Protein AF-A0A955GKI0-F1 (afdb_monomer_lite)

Sequence (221 aa):
MRQDKGFTIVELMISTVVFSMVLLLCSYAIIHVGKMYYKGVLTAKTQDAARRVVDSVANSFIMNSGATVWTDTKAKKRNGGGREYEERTLCVGNDRFNYAMNIRLGTDSENEALFVFGKTGVSSRLYNECVIYVSDGGGFPYGIADYALGGSEMLSVGMRLVDLTFDSTADGLRTVKATVAYGEDSDFVDNDPNKGCKALLIGGQFCAVSSYSTVVDARLR

Secondary structure (DSSP, 8-state):
-----PPPHHHHHHHHHHHHHHHHHHHHHHHHHHHHHHHHHHHHHHHHHHHHHHHHHHHHHHHTTT---EEEEEEEEE-TTS-EEEEEEEEETTEEEEEEBTPBP-SSTT--SEEEE-------TTTSSS-----TT----TTSTTGGGT-EE-SPTTEEEEEEEEEE-TTSEEEEEEEEEES-GGGBGGG-GGG-BPPGGGTTTS-EEEEEEEEEE----

Radius of gyration: 26.22 Å; chains: 1; bounding box: 85×39×84 Å

pLDDT: mean 77.87, std 17.79, range [39.78, 98.19]

Foldseek 3Di:
DDDPDPDDVVNVVVVVVVVVVVVVVVVVVVVVVVLVVLLVVQQVQQQVLQVQVQVVVLVLLQVQLPDDWDDQDWDWAAFPVRDTWTWGWTDRQQKIKIATAPFAAAPDQRDQHIKIQDPDPDPPPVRRDPDDPPPPPDHDDGGDPVVVSVIDRSHDGQKHWHDWDWDQDPVQKIKTKTKMKGDALLQADVSRCVRPGDDSVRNSSRMYMDMDMDIHHNDDD

Structure (mmCIF, N/CA/C/O backbone):
data_AF-A0A955GKI0-F1
#
_entry.id   AF-A0A955GKI0-F1
#
loop_
_atom_site.group_PDB
_atom_site.id
_atom_site.type_symbol
_atom_site.label_atom_id
_atom_site.label_alt_id
_atom_site.label_comp_id
_atom_site.label_asym_id
_atom_site.label_entity_id
_atom_site.label_seq_id
_atom_site.pdbx_PDB_ins_code
_atom_site.Cartn_x
_atom_site.Cartn_y
_atom_site.Cartn_z
_atom_site.occupancy
_atom_site.B_iso_or_equiv
_atom_site.auth_seq_id
_atom_site.auth_comp_id
_atom_site.auth_asym_id
_atom_site.auth_atom_id
_atom_site.pdbx_PDB_model_num
ATOM 1 N N . MET A 1 1 ? 58.067 -1.723 -51.474 1.00 48.31 1 MET A N 1
ATOM 2 C CA . MET A 1 1 ? 56.936 -0.775 -51.390 1.00 48.31 1 MET A CA 1
ATOM 3 C C . MET A 1 1 ? 55.772 -1.506 -50.753 1.00 48.31 1 MET A C 1
ATOM 5 O O . MET A 1 1 ? 55.330 -2.510 -51.294 1.00 48.31 1 MET A O 1
ATOM 9 N N . ARG A 1 2 ? 55.384 -1.092 -49.548 1.00 55.81 2 ARG A N 1
ATOM 10 C CA . ARG A 1 2 ? 54.306 -1.703 -48.765 1.00 55.81 2 ARG A CA 1
ATOM 11 C C . ARG A 1 2 ? 53.005 -1.052 -49.247 1.00 55.81 2 ARG A C 1
ATOM 13 O O . ARG A 1 2 ? 52.925 0.168 -49.260 1.00 55.81 2 ARG A O 1
ATOM 20 N N . GLN A 1 3 ? 52.063 -1.838 -49.762 1.00 55.22 3 GLN A N 1
ATOM 21 C CA . GLN A 1 3 ? 50.753 -1.323 -50.159 1.00 55.22 3 GLN A CA 1
ATOM 22 C C . GLN A 1 3 ? 49.927 -1.084 -48.897 1.00 55.22 3 GLN A C 1
ATOM 24 O O . GLN A 1 3 ? 49.434 -2.038 -48.294 1.00 55.22 3 GLN A O 1
ATOM 29 N N . ASP A 1 4 ? 49.779 0.178 -48.510 1.00 64.25 4 ASP A N 1
ATOM 30 C CA . ASP A 1 4 ? 48.815 0.583 -47.495 1.00 64.25 4 ASP A CA 1
ATOM 31 C C . ASP A 1 4 ? 47.421 0.495 -48.124 1.00 64.25 4 ASP A C 1
ATOM 33 O O . ASP A 1 4 ? 47.024 1.317 -48.953 1.00 64.25 4 ASP A O 1
ATOM 37 N N . LYS A 1 5 ? 46.695 -0.580 -47.805 1.00 68.38 5 LYS A N 1
ATOM 38 C CA . LYS A 1 5 ? 45.305 -0.749 -48.229 1.00 68.38 5 LYS A CA 1
ATOM 39 C C . LYS A 1 5 ? 44.472 0.331 -47.539 1.00 68.38 5 LYS A C 1
ATOM 41 O O . LYS A 1 5 ? 44.307 0.296 -46.324 1.00 68.38 5 LYS A O 1
ATOM 46 N N . GLY A 1 6 ? 43.984 1.296 -48.317 1.00 64.88 6 GLY A N 1
ATOM 47 C CA . GLY A 1 6 ? 43.079 2.334 -47.835 1.00 64.88 6 GLY A CA 1
ATOM 48 C C . GLY A 1 6 ? 41.826 1.711 -47.224 1.00 64.88 6 GLY A C 1
ATOM 49 O O . GLY A 1 6 ? 41.192 0.854 -47.842 1.00 64.88 6 GLY A O 1
ATOM 50 N N . PHE A 1 7 ? 41.499 2.136 -46.004 1.00 70.00 7 PHE A N 1
ATOM 51 C CA . PHE A 1 7 ? 40.270 1.769 -45.307 1.00 70.00 7 PHE A CA 1
ATOM 52 C C . PHE A 1 7 ? 39.072 2.079 -46.211 1.00 70.00 7 PHE A C 1
ATOM 54 O O . PHE A 1 7 ? 38.889 3.213 -46.658 1.00 70.00 7 PHE A O 1
ATOM 61 N N . THR A 1 8 ? 38.281 1.061 -46.534 1.00 82.62 8 THR A N 1
ATOM 62 C CA . THR A 1 8 ? 37.146 1.228 -47.446 1.00 82.62 8 THR A CA 1
ATOM 63 C C . THR A 1 8 ? 35.989 1.915 -46.717 1.00 82.62 8 THR A C 1
ATOM 65 O O . THR A 1 8 ? 35.712 1.611 -45.560 1.00 82.62 8 THR A O 1
ATOM 68 N N . ILE A 1 9 ? 35.280 2.829 -47.392 1.00 87.12 9 ILE A N 1
ATOM 69 C CA . ILE A 1 9 ? 34.089 3.534 -46.861 1.00 87.12 9 ILE A CA 1
ATOM 70 C C . ILE A 1 9 ? 33.068 2.547 -46.263 1.00 87.12 9 ILE A C 1
ATOM 72 O O . ILE A 1 9 ? 32.415 2.848 -45.269 1.00 87.12 9 ILE A O 1
ATOM 76 N N . VAL A 1 10 ? 32.983 1.340 -46.826 1.00 88.75 10 VAL A N 1
ATOM 77 C CA . VAL A 1 10 ? 32.116 0.254 -46.352 1.00 88.75 10 VAL A CA 1
ATOM 78 C C . VAL A 1 10 ? 32.471 -0.196 -44.929 1.00 88.75 10 VAL A C 1
ATOM 80 O O . VAL A 1 10 ? 31.573 -0.412 -44.122 1.00 88.75 10 VAL A O 1
ATOM 83 N N . GLU A 1 11 ? 33.755 -0.285 -44.581 1.00 86.19 11 GLU A N 1
ATOM 84 C CA . GLU A 1 11 ? 34.209 -0.675 -43.239 1.00 86.19 11 GLU A CA 1
ATOM 85 C C . GLU A 1 11 ? 33.841 0.385 -42.190 1.00 86.19 11 GLU A C 1
ATOM 87 O O . GLU A 1 11 ? 33.394 0.054 -41.090 1.00 86.19 11 GLU A O 1
ATOM 92 N N . LEU A 1 12 ? 33.916 1.668 -42.569 1.00 87.56 12 LEU A N 1
ATOM 93 C CA . LEU A 1 12 ? 33.443 2.776 -41.738 1.00 87.56 12 LEU A CA 1
ATOM 94 C C . LEU A 1 12 ? 31.920 2.708 -41.528 1.00 87.56 12 LEU A C 1
ATOM 96 O O . LEU A 1 12 ? 31.452 2.905 -40.410 1.00 87.56 12 LEU A O 1
ATOM 100 N N . MET A 1 13 ? 31.145 2.387 -42.569 1.00 93.00 13 MET A N 1
ATOM 101 C CA . MET A 1 13 ? 29.684 2.269 -42.466 1.00 93.00 13 MET A CA 1
ATOM 102 C C . MET A 1 13 ? 29.242 1.056 -41.637 1.00 93.00 13 MET A C 1
ATOM 104 O O . MET A 1 13 ? 28.275 1.145 -40.887 1.00 93.00 13 MET A O 1
ATOM 108 N N . ILE A 1 14 ? 29.949 -0.073 -41.720 1.00 94.00 14 ILE A N 1
ATOM 109 C CA . ILE A 1 14 ? 29.659 -1.238 -40.870 1.00 94.00 14 ILE A CA 1
ATOM 110 C C . ILE A 1 14 ? 30.006 -0.921 -39.411 1.00 94.00 14 ILE A C 1
ATOM 112 O O . ILE A 1 14 ? 29.229 -1.239 -38.510 1.00 94.00 14 ILE A O 1
ATOM 116 N N . SER A 1 15 ? 31.134 -0.246 -39.175 1.00 94.06 15 SER A N 1
ATOM 117 C CA . SER A 1 15 ? 31.550 0.169 -37.834 1.00 94.06 15 SER A CA 1
ATOM 118 C C . SER A 1 15 ? 30.518 1.086 -37.171 1.00 94.06 15 SER A C 1
ATOM 120 O O . SER A 1 15 ? 30.147 0.857 -36.018 1.00 94.06 15 SER A O 1
ATOM 122 N N . THR A 1 16 ? 29.966 2.064 -37.901 1.00 95.19 16 THR A N 1
ATOM 123 C CA . THR A 1 16 ? 28.914 2.934 -37.353 1.00 95.19 16 THR A CA 1
ATOM 124 C C . THR A 1 16 ? 27.620 2.175 -37.067 1.00 95.19 16 THR A C 1
ATOM 126 O O . THR A 1 16 ? 27.012 2.426 -36.031 1.00 95.19 16 THR A O 1
ATOM 129 N N . VAL A 1 17 ? 27.226 1.200 -37.896 1.00 96.94 17 VAL A N 1
ATOM 130 C CA . VAL A 1 17 ? 26.041 0.356 -37.637 1.00 96.94 17 VAL A CA 1
ATOM 131 C C . VAL A 1 17 ? 26.210 -0.478 -36.368 1.00 96.94 17 VAL A C 1
ATOM 133 O O . VAL A 1 17 ? 25.318 -0.491 -35.519 1.00 96.94 17 VAL A O 1
ATOM 136 N N . VAL A 1 18 ? 27.355 -1.148 -36.207 1.00 96.88 18 VAL A N 1
ATOM 137 C CA . VAL A 1 18 ? 27.640 -1.949 -35.006 1.00 96.88 18 VAL A CA 1
ATOM 138 C C . VAL A 1 18 ? 27.677 -1.053 -33.771 1.00 96.88 18 VAL A C 1
ATOM 140 O O . VAL A 1 18 ? 27.067 -1.377 -32.753 1.00 96.88 18 VAL A O 1
ATOM 143 N N . PHE A 1 19 ? 28.323 0.108 -33.869 1.00 96.50 19 PHE A N 1
ATOM 144 C CA . PHE A 1 19 ? 28.372 1.072 -32.778 1.00 96.50 19 PHE A CA 1
ATOM 145 C C . PHE A 1 19 ? 26.973 1.578 -32.389 1.00 96.50 19 PHE A C 1
ATOM 147 O O . PHE A 1 19 ? 26.623 1.573 -31.208 1.00 96.50 19 PHE A O 1
ATOM 154 N N . SER A 1 20 ? 26.131 1.934 -33.362 1.00 97.88 20 SER A N 1
ATOM 155 C CA . SER A 1 20 ? 24.743 2.339 -33.114 1.00 97.88 20 SER A CA 1
ATOM 156 C C . SER A 1 20 ? 23.908 1.222 -32.484 1.00 97.88 20 SER A C 1
ATOM 158 O O . SER A 1 20 ? 23.118 1.493 -31.579 1.00 97.88 20 SER A O 1
ATOM 160 N N . MET A 1 21 ? 24.099 -0.034 -32.901 1.00 97.56 21 MET A N 1
ATOM 161 C CA . MET A 1 21 ? 23.427 -1.186 -32.292 1.00 97.56 21 MET A CA 1
ATOM 162 C C . MET A 1 21 ? 23.826 -1.357 -30.821 1.00 97.56 21 MET A C 1
ATOM 164 O O . MET A 1 21 ? 22.960 -1.563 -29.970 1.00 97.56 21 MET A O 1
ATOM 168 N N . VAL A 1 22 ? 25.118 -1.224 -30.504 1.00 98.19 22 VAL A N 1
ATOM 169 C CA . VAL A 1 22 ? 25.615 -1.299 -29.122 1.00 98.19 22 VAL A CA 1
ATOM 170 C C . VAL A 1 22 ? 25.024 -0.178 -28.267 1.00 98.19 22 VAL A C 1
ATOM 172 O O . VAL A 1 22 ? 24.543 -0.446 -27.167 1.00 98.19 22 VAL A O 1
ATOM 175 N N . LEU A 1 23 ? 24.984 1.060 -28.773 1.00 97.25 23 LEU A N 1
ATOM 176 C CA . LEU A 1 23 ? 24.372 2.178 -28.048 1.00 97.25 23 LEU A CA 1
ATOM 177 C C . LEU A 1 23 ? 22.889 1.931 -27.748 1.00 97.25 23 LEU A C 1
ATOM 179 O O . LEU A 1 23 ? 22.451 2.174 -26.624 1.00 97.25 23 LEU A O 1
ATOM 183 N N . LEU A 1 24 ? 22.131 1.392 -28.709 1.00 97.81 24 LEU A N 1
ATOM 184 C CA . LEU A 1 24 ? 20.716 1.069 -28.514 1.00 97.81 24 LEU A CA 1
ATOM 185 C C . LEU A 1 24 ? 20.524 0.007 -27.423 1.00 97.81 24 LEU A C 1
ATOM 187 O O . LEU A 1 24 ? 19.672 0.175 -26.548 1.00 97.81 24 LEU A O 1
ATOM 191 N N . LEU A 1 25 ? 21.337 -1.055 -27.430 1.00 98.06 25 LEU A N 1
ATOM 192 C CA . LEU A 1 25 ? 21.297 -2.096 -26.398 1.00 98.06 25 LEU A CA 1
ATOM 193 C C . LEU A 1 25 ? 21.619 -1.533 -25.008 1.00 98.06 25 LEU A C 1
ATOM 195 O O . LEU A 1 25 ? 20.922 -1.846 -24.041 1.00 98.06 25 LEU A O 1
ATOM 199 N N . CYS A 1 26 ? 22.620 -0.657 -24.911 1.00 98.00 26 CYS A N 1
ATOM 200 C CA . CYS A 1 26 ? 22.959 0.025 -23.664 1.00 98.00 26 CYS A CA 1
ATOM 201 C C . CYS A 1 26 ? 21.803 0.902 -23.160 1.00 98.00 26 CYS A C 1
ATOM 203 O O . CYS A 1 26 ? 21.438 0.823 -21.987 1.00 98.00 26 CYS A O 1
ATOM 205 N N . SER A 1 27 ? 21.178 1.700 -24.031 1.00 97.25 27 SER A N 1
ATOM 206 C CA . SER A 1 27 ? 20.018 2.521 -23.658 1.00 97.25 27 SER A CA 1
ATOM 207 C C . SER A 1 27 ? 18.836 1.670 -23.194 1.00 97.25 27 SER A C 1
ATOM 209 O O . SER A 1 27 ? 18.210 1.991 -22.182 1.00 97.25 27 SER A O 1
ATOM 211 N N . TYR A 1 28 ? 18.553 0.562 -23.884 1.00 95.94 28 TYR A N 1
ATOM 212 C CA . TYR A 1 28 ? 17.500 -0.371 -23.486 1.00 95.94 28 TYR A CA 1
ATOM 213 C C . TYR A 1 28 ? 17.757 -0.953 -22.089 1.00 95.94 28 TYR A C 1
ATOM 215 O O . TYR A 1 28 ? 16.858 -0.949 -21.244 1.00 95.94 28 TYR A O 1
ATOM 223 N N . ALA A 1 29 ? 18.993 -1.385 -21.817 1.00 96.69 29 ALA A N 1
ATOM 224 C CA . ALA A 1 29 ? 19.381 -1.908 -20.511 1.00 96.69 29 ALA A CA 1
ATOM 225 C C . ALA A 1 29 ? 19.184 -0.868 -19.393 1.00 96.69 29 ALA A C 1
ATOM 227 O O . ALA A 1 29 ? 18.592 -1.183 -18.360 1.00 96.69 29 ALA A O 1
ATOM 228 N N . ILE A 1 30 ? 19.602 0.384 -19.614 1.00 97.00 30 ILE A N 1
ATOM 229 C CA . ILE A 1 30 ? 19.460 1.468 -18.628 1.00 97.00 30 ILE A CA 1
ATOM 230 C C . ILE A 1 30 ? 17.985 1.761 -18.330 1.00 97.00 30 ILE A C 1
ATOM 232 O O . ILE A 1 30 ? 17.599 1.850 -17.164 1.00 97.00 30 ILE A O 1
ATOM 236 N N . ILE A 1 31 ? 17.139 1.869 -19.360 1.00 93.56 31 ILE A N 1
ATOM 237 C CA . ILE A 1 31 ? 15.698 2.111 -19.180 1.00 93.56 31 ILE A CA 1
ATOM 238 C C . ILE A 1 31 ? 15.060 0.969 -18.385 1.00 93.56 31 ILE A C 1
ATOM 240 O O . ILE A 1 31 ? 14.247 1.208 -17.490 1.00 93.56 31 ILE A O 1
ATOM 244 N N . HIS A 1 32 ? 15.432 -0.273 -18.691 1.00 91.50 32 HIS A N 1
ATOM 245 C CA . HIS A 1 32 ? 14.904 -1.442 -18.001 1.00 91.50 32 HIS A CA 1
ATOM 246 C C . HIS A 1 32 ? 15.278 -1.447 -16.511 1.00 91.50 32 HIS A C 1
ATOM 248 O O . HIS A 1 32 ? 14.410 -1.645 -15.656 1.00 91.50 32 HIS A O 1
ATOM 254 N N . VAL A 1 33 ? 16.539 -1.143 -16.186 1.00 94.25 33 VAL A N 1
ATOM 255 C CA . VAL A 1 33 ? 16.999 -0.985 -14.796 1.00 94.25 33 VAL A CA 1
ATOM 256 C C . VAL A 1 33 ? 16.258 0.156 -14.099 1.00 94.25 33 VAL A C 1
ATOM 258 O O . VAL A 1 33 ? 15.804 -0.016 -12.970 1.00 94.25 33 VAL A O 1
ATOM 261 N N . GLY A 1 34 ? 16.052 1.288 -14.778 1.00 94.00 34 GLY A N 1
ATOM 262 C CA . GLY A 1 34 ? 15.302 2.423 -14.234 1.00 94.00 34 GLY A CA 1
ATOM 263 C C . GLY A 1 34 ? 13.863 2.060 -13.853 1.00 94.00 34 GLY A C 1
ATOM 264 O O . GLY A 1 34 ? 13.410 2.393 -12.757 1.00 94.00 34 GLY A O 1
ATOM 265 N N . LYS A 1 35 ? 13.158 1.307 -14.709 1.00 91.62 35 LYS A N 1
ATOM 266 C CA . LYS A 1 35 ? 11.798 0.819 -14.414 1.00 91.62 35 LYS A CA 1
ATOM 267 C C . LYS A 1 35 ? 11.766 -0.116 -13.203 1.00 91.62 35 LYS A C 1
ATOM 269 O O . LYS A 1 35 ? 10.868 0.001 -12.371 1.00 91.62 35 LYS A O 1
ATOM 274 N N . MET A 1 36 ? 12.735 -1.027 -13.092 1.00 91.25 36 MET A N 1
ATOM 275 C CA . MET A 1 36 ? 12.843 -1.931 -11.943 1.00 91.25 36 MET A CA 1
ATOM 276 C C . MET A 1 36 ? 13.153 -1.180 -10.648 1.00 91.25 36 MET A C 1
ATOM 278 O O . MET A 1 36 ? 12.520 -1.447 -9.628 1.00 91.25 36 MET A O 1
ATOM 282 N N . TYR A 1 37 ? 14.075 -0.217 -10.697 1.00 95.19 37 TYR A N 1
ATOM 283 C CA . TYR A 1 37 ? 14.415 0.626 -9.553 1.00 95.19 37 TYR A CA 1
ATOM 284 C C . TYR A 1 37 ? 13.192 1.391 -9.044 1.00 95.19 37 TYR A C 1
ATOM 286 O O . TYR A 1 37 ? 12.865 1.322 -7.860 1.00 95.19 37 TYR A O 1
ATOM 294 N N . TYR A 1 38 ? 12.472 2.062 -9.947 1.00 93.06 38 TYR A N 1
ATOM 295 C CA . TYR A 1 38 ? 11.298 2.846 -9.582 1.00 93.06 38 TYR A CA 1
ATOM 296 C C . TYR A 1 38 ? 10.203 1.972 -8.948 1.00 93.06 38 TYR A C 1
ATOM 298 O O . TYR A 1 38 ? 9.705 2.291 -7.867 1.00 93.06 38 TYR A O 1
ATOM 306 N N . LYS A 1 39 ? 9.913 0.806 -9.544 1.00 93.44 39 LYS A N 1
ATOM 307 C CA . LYS A 1 39 ? 8.978 -0.167 -8.962 1.00 93.44 39 LYS A CA 1
ATOM 308 C C . LYS A 1 39 ? 9.430 -0.660 -7.585 1.00 93.44 39 LYS A C 1
ATOM 310 O O . LYS A 1 39 ? 8.601 -0.795 -6.687 1.00 93.44 39 LYS A O 1
ATOM 315 N N . GLY A 1 40 ? 10.725 -0.920 -7.405 1.00 94.81 40 GLY A N 1
ATOM 316 C CA . GLY A 1 40 ? 11.290 -1.348 -6.124 1.00 94.81 40 GLY A CA 1
ATOM 317 C C . GLY A 1 40 ? 11.083 -0.309 -5.023 1.00 94.81 40 GLY A C 1
ATOM 318 O O . GLY A 1 40 ? 10.605 -0.647 -3.941 1.00 94.81 40 GLY A O 1
ATOM 319 N N . VAL A 1 41 ? 11.353 0.965 -5.321 1.00 95.44 41 VAL A N 1
ATOM 320 C CA . VAL A 1 41 ? 11.135 2.076 -4.380 1.00 95.44 41 VAL A CA 1
ATOM 321 C C . VAL A 1 41 ? 9.658 2.217 -4.017 1.00 95.44 41 VAL A C 1
ATOM 323 O O . VAL A 1 41 ? 9.334 2.349 -2.836 1.00 95.44 41 VAL A O 1
ATOM 326 N N . LEU A 1 42 ? 8.755 2.170 -5.002 1.00 95.06 42 LEU A N 1
ATOM 327 C CA . LEU A 1 42 ? 7.317 2.234 -4.735 1.00 95.06 42 LEU A CA 1
ATOM 328 C C . LEU A 1 42 ? 6.845 1.065 -3.874 1.00 95.06 42 LEU A C 1
ATOM 330 O O . LEU A 1 42 ? 6.135 1.282 -2.897 1.00 95.06 42 LEU A O 1
ATOM 334 N N . THR A 1 43 ? 7.295 -0.149 -4.194 1.00 95.62 43 THR A N 1
ATOM 335 C CA . THR A 1 43 ? 6.943 -1.363 -3.448 1.00 95.62 43 THR A CA 1
ATOM 336 C C . THR A 1 43 ? 7.377 -1.253 -1.989 1.00 95.62 43 THR A C 1
ATOM 338 O O . THR A 1 43 ? 6.560 -1.476 -1.096 1.00 95.62 43 THR A O 1
ATOM 341 N N . ALA A 1 44 ? 8.619 -0.826 -1.736 1.00 96.81 44 ALA A N 1
ATOM 342 C CA . ALA A 1 44 ? 9.127 -0.622 -0.381 1.00 96.81 44 ALA A CA 1
ATOM 343 C C . ALA A 1 44 ? 8.287 0.408 0.392 1.00 96.81 44 ALA A C 1
ATOM 345 O O . ALA A 1 44 ? 7.832 0.130 1.498 1.00 96.81 44 ALA A O 1
ATOM 346 N N . LYS A 1 45 ? 7.979 1.558 -0.223 1.00 96.00 45 LYS A N 1
ATOM 347 C CA . LYS A 1 45 ? 7.131 2.585 0.401 1.00 96.00 45 LYS A CA 1
ATOM 348 C C . LYS A 1 45 ? 5.721 2.077 0.708 1.00 96.00 45 LYS A C 1
ATOM 350 O O . LYS A 1 45 ? 5.217 2.330 1.797 1.00 96.00 45 LYS A O 1
ATOM 355 N N . THR A 1 46 ? 5.081 1.366 -0.224 1.00 95.69 46 THR A N 1
ATOM 356 C CA . THR A 1 46 ? 3.744 0.790 0.011 1.00 95.69 46 THR A CA 1
ATOM 357 C C . THR A 1 46 ? 3.756 -0.272 1.100 1.00 95.69 46 THR A C 1
ATOM 359 O O . THR A 1 46 ? 2.808 -0.362 1.877 1.00 95.69 46 THR A O 1
ATOM 362 N N . GLN A 1 47 ? 4.832 -1.054 1.186 1.00 96.62 47 GLN A N 1
ATOM 363 C CA . GLN A 1 47 ? 4.995 -2.068 2.216 1.00 96.62 47 GLN A CA 1
ATOM 364 C C . GLN A 1 47 ? 5.183 -1.441 3.594 1.00 96.62 47 GLN A C 1
ATOM 366 O O . GLN A 1 47 ? 4.551 -1.878 4.554 1.00 96.62 47 GLN A O 1
ATOM 371 N N . ASP A 1 48 ? 6.001 -0.397 3.689 1.00 96.81 48 ASP A N 1
ATOM 372 C CA . ASP A 1 48 ? 6.203 0.333 4.936 1.00 96.81 48 ASP A CA 1
ATOM 373 C C . ASP A 1 48 ? 4.924 1.039 5.392 1.00 96.81 48 ASP A C 1
ATOM 375 O O . ASP A 1 48 ? 4.612 1.013 6.579 1.00 96.81 48 ASP A O 1
ATOM 379 N N . ALA A 1 49 ? 4.143 1.609 4.468 1.00 95.38 49 ALA A N 1
ATOM 380 C CA . ALA A 1 49 ? 2.834 2.174 4.786 1.00 95.38 49 ALA A CA 1
ATOM 381 C C . ALA A 1 49 ? 1.873 1.102 5.327 1.00 95.38 49 ALA A C 1
ATOM 383 O O . ALA A 1 49 ? 1.323 1.272 6.411 1.00 95.38 49 ALA A O 1
ATOM 384 N N . ALA A 1 50 ? 1.730 -0.036 4.636 1.00 95.62 50 ALA A N 1
ATOM 385 C CA . ALA A 1 50 ? 0.870 -1.133 5.088 1.00 95.62 50 ALA A CA 1
ATOM 386 C C . ALA A 1 50 ? 1.273 -1.658 6.478 1.00 95.62 50 ALA A C 1
ATOM 388 O O . ALA A 1 50 ? 0.412 -1.864 7.331 1.00 95.62 50 ALA A O 1
ATOM 389 N N . ARG A 1 51 ? 2.580 -1.820 6.731 1.00 95.69 51 ARG A N 1
ATOM 390 C CA . ARG A 1 51 ? 3.102 -2.201 8.053 1.00 95.69 51 ARG A CA 1
ATOM 391 C C . ARG A 1 51 ? 2.750 -1.175 9.118 1.00 95.69 51 ARG A C 1
ATOM 393 O O . ARG A 1 51 ? 2.179 -1.551 10.129 1.00 95.69 51 ARG A O 1
ATOM 400 N N . ARG A 1 52 ? 3.019 0.113 8.875 1.00 94.69 52 ARG A N 1
ATOM 401 C CA . ARG A 1 52 ? 2.716 1.187 9.835 1.00 94.69 52 ARG A CA 1
ATOM 402 C C . ARG A 1 52 ? 1.246 1.198 10.231 1.00 94.69 52 ARG A C 1
ATOM 404 O O . ARG A 1 52 ? 0.955 1.324 11.415 1.00 94.69 52 ARG A O 1
ATOM 411 N N . VAL A 1 53 ? 0.343 1.047 9.260 1.00 93.06 53 VAL A N 1
ATOM 412 C CA . VAL A 1 53 ? -1.107 0.975 9.502 1.00 93.06 53 VAL A CA 1
ATOM 413 C C . VAL A 1 53 ? -1.444 -0.174 10.441 1.00 93.06 53 VAL A C 1
ATOM 415 O O . VAL A 1 53 ? -2.065 0.036 11.481 1.00 93.06 53 VAL A O 1
ATOM 418 N N . VAL A 1 54 ? -0.996 -1.382 10.102 1.00 93.25 54 VAL A N 1
ATOM 419 C CA . VAL A 1 54 ? -1.269 -2.571 10.912 1.00 93.25 54 VAL A CA 1
ATOM 420 C C . VAL A 1 54 ? -0.638 -2.464 12.292 1.00 93.25 54 VAL A C 1
ATOM 422 O O . VAL A 1 54 ? -1.326 -2.731 13.266 1.00 93.25 54 VAL A O 1
ATOM 425 N N . ASP A 1 55 ? 0.620 -2.038 12.396 1.00 93.00 55 ASP A N 1
ATOM 426 C CA . ASP A 1 55 ? 1.329 -1.899 13.669 1.00 93.00 55 ASP A CA 1
ATOM 427 C C . ASP A 1 55 ? 0.648 -0.866 14.571 1.00 93.00 55 ASP A C 1
ATOM 429 O O . ASP A 1 55 ? 0.504 -1.096 15.769 1.00 93.00 55 ASP A O 1
ATOM 433 N N . SER A 1 56 ? 0.174 0.253 14.012 1.00 90.94 56 SER A N 1
ATOM 434 C CA . SER A 1 56 ? -0.574 1.253 14.777 1.00 90.94 56 SER A CA 1
ATOM 435 C C . SER A 1 56 ? -1.867 0.670 15.331 1.00 90.94 56 SER A C 1
ATOM 437 O O . SER A 1 56 ? -2.113 0.777 16.528 1.00 90.94 56 SER A O 1
ATOM 439 N N . VAL A 1 57 ? -2.674 0.013 14.493 1.00 88.25 57 VAL A N 1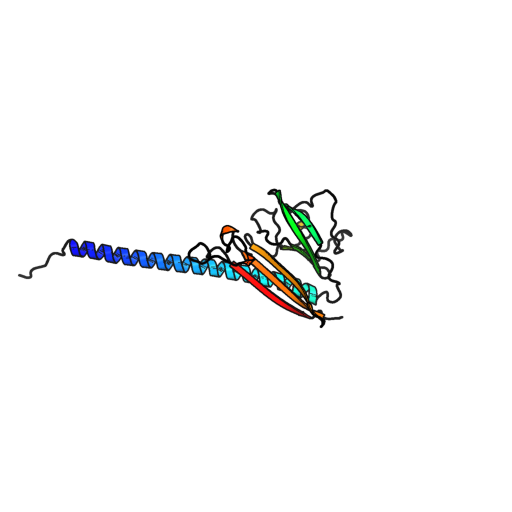
ATOM 440 C CA . VAL A 1 57 ? -3.946 -0.563 14.947 1.00 88.25 57 VAL A CA 1
ATOM 441 C C . VAL A 1 57 ? -3.724 -1.729 15.922 1.00 88.25 57 VAL A C 1
ATOM 443 O O . VAL A 1 57 ? -4.404 -1.838 16.943 1.00 88.25 57 VAL A O 1
ATOM 446 N N . ALA A 1 58 ? -2.744 -2.586 15.647 1.00 89.69 58 ALA A N 1
ATOM 447 C CA . ALA A 1 58 ? -2.330 -3.687 16.510 1.00 89.69 58 ALA A CA 1
ATOM 448 C C . ALA A 1 58 ? -1.895 -3.187 17.895 1.00 89.69 58 ALA A C 1
ATOM 450 O O . ALA A 1 58 ? -2.349 -3.713 18.913 1.00 89.69 58 ALA A O 1
ATOM 451 N N . ASN A 1 59 ? -1.072 -2.136 17.947 1.00 89.19 59 ASN A N 1
ATOM 452 C CA . ASN A 1 59 ? -0.657 -1.512 19.201 1.00 89.19 59 ASN A CA 1
ATOM 453 C C . ASN A 1 59 ? -1.854 -0.943 19.972 1.00 89.19 59 ASN A C 1
ATOM 455 O O . ASN A 1 59 ? -1.938 -1.151 21.185 1.00 89.19 59 ASN A O 1
ATOM 459 N N . SER A 1 60 ? -2.816 -0.316 19.287 1.00 84.69 60 SER A N 1
ATOM 460 C CA . SER A 1 60 ? -4.056 0.150 19.916 1.00 84.69 60 SER A CA 1
ATOM 461 C C . SER A 1 60 ? -4.853 -1.000 20.543 1.00 84.69 60 SER A C 1
ATOM 463 O O . SER A 1 60 ? -5.368 -0.847 21.652 1.00 84.69 60 SER A O 1
ATOM 465 N N . PHE A 1 61 ? -4.915 -2.173 19.898 1.00 82.56 61 PHE A N 1
ATOM 466 C CA . PHE A 1 61 ? -5.580 -3.356 20.461 1.00 82.56 61 PHE A CA 1
ATOM 467 C C . PHE A 1 61 ? -4.857 -3.919 21.690 1.00 82.56 61 PHE A C 1
ATOM 469 O O . PHE A 1 61 ? -5.514 -4.280 22.666 1.00 82.56 61 PHE A O 1
ATOM 476 N N . ILE A 1 62 ? -3.522 -3.970 21.669 1.00 83.56 62 ILE A N 1
ATOM 477 C CA . ILE A 1 62 ? -2.721 -4.487 22.789 1.00 83.56 62 ILE A CA 1
ATOM 478 C C . ILE A 1 62 ? -2.838 -3.570 24.015 1.00 83.56 62 ILE A C 1
ATOM 480 O O . ILE A 1 62 ? -2.933 -4.054 25.143 1.00 83.56 62 ILE A O 1
ATOM 484 N N . MET A 1 63 ? -2.837 -2.249 23.812 1.00 81.44 63 MET A N 1
ATOM 485 C CA . MET A 1 63 ? -2.903 -1.275 24.908 1.00 81.44 63 MET A CA 1
ATOM 486 C C . MET A 1 63 ? -4.313 -1.115 25.491 1.00 81.44 63 MET A C 1
ATOM 488 O O . MET A 1 63 ? -4.443 -0.793 26.671 1.00 81.44 63 MET A O 1
ATOM 492 N N . ASN A 1 64 ? -5.359 -1.357 24.691 1.00 74.62 64 ASN A N 1
ATOM 493 C CA . ASN A 1 64 ? -6.761 -1.171 25.075 1.00 74.62 64 ASN A CA 1
ATOM 494 C C . ASN A 1 64 ? -7.554 -2.494 25.063 1.00 74.62 64 ASN A C 1
ATOM 496 O O . ASN A 1 64 ? -8.666 -2.557 24.539 1.00 74.62 64 ASN A O 1
ATOM 500 N N . SER A 1 65 ? -7.006 -3.550 25.666 1.00 60.62 65 SER A N 1
ATOM 501 C CA . SER A 1 65 ? -7.539 -4.927 25.663 1.00 60.62 65 SER A CA 1
ATOM 502 C C . SER A 1 65 ? -8.952 -5.133 26.241 1.00 60.62 65 SER A C 1
ATOM 504 O O . SER A 1 65 ? -9.520 -6.210 26.082 1.00 60.62 65 SER A O 1
ATOM 506 N N . GLY A 1 66 ? -9.545 -4.116 26.873 1.00 54.91 66 GLY A N 1
ATOM 507 C CA . GLY A 1 66 ? -10.936 -4.114 27.351 1.00 54.91 66 GLY A CA 1
ATOM 508 C C . GLY A 1 66 ? -11.905 -3.282 26.503 1.00 54.91 66 GLY A C 1
ATOM 509 O O . GLY A 1 66 ? -13.091 -3.214 26.819 1.00 54.91 66 GLY A O 1
ATOM 510 N N . ALA A 1 67 ? -11.430 -2.624 25.443 1.00 55.53 67 ALA A N 1
ATOM 511 C CA . ALA A 1 67 ? -12.281 -1.806 24.595 1.00 55.53 67 ALA A CA 1
ATOM 512 C C . ALA A 1 67 ? -13.105 -2.691 23.648 1.00 55.53 67 ALA A C 1
ATOM 514 O O . ALA A 1 67 ? -12.582 -3.360 22.749 1.00 55.53 67 ALA A O 1
ATOM 515 N N . THR A 1 68 ? -14.421 -2.681 23.849 1.00 52.22 68 THR A N 1
ATOM 516 C CA . THR A 1 68 ? -15.404 -3.130 22.859 1.00 52.22 68 THR A CA 1
ATOM 517 C C . THR A 1 68 ? -15.134 -2.426 21.530 1.00 52.22 68 THR A C 1
ATOM 519 O O . THR A 1 68 ? -15.070 -1.198 21.485 1.00 52.22 68 THR A O 1
ATOM 522 N N . VAL A 1 69 ? -14.944 -3.208 20.464 1.00 58.03 69 VAL A N 1
ATOM 523 C CA . VAL A 1 69 ? -14.863 -2.707 19.086 1.00 58.03 69 VAL A CA 1
ATOM 524 C C . VAL A 1 69 ? -16.213 -2.086 18.761 1.00 58.03 69 VAL A C 1
ATOM 526 O O . VAL A 1 69 ? -17.197 -2.816 18.656 1.00 58.03 69 VAL A O 1
ATOM 529 N N . TRP A 1 70 ? -16.284 -0.762 18.638 1.00 53.38 70 TRP A N 1
ATOM 530 C CA . TRP A 1 70 ? -17.514 -0.093 18.224 1.00 53.38 70 TRP A CA 1
ATOM 531 C C . TRP A 1 70 ? -17.426 0.321 16.756 1.00 53.38 70 TRP A C 1
ATOM 533 O O . TRP A 1 70 ? -16.583 1.122 16.363 1.00 53.38 70 TRP A O 1
ATOM 543 N N . THR A 1 71 ? -18.321 -0.316 15.995 1.00 55.28 71 THR A N 1
ATOM 544 C CA . THR A 1 71 ? -18.966 0.087 14.735 1.00 55.28 71 THR A CA 1
ATOM 545 C C . THR A 1 71 ? -18.092 0.700 13.643 1.00 55.28 71 THR A C 1
ATOM 547 O O . THR A 1 71 ? -17.818 1.896 13.675 1.00 55.28 71 THR A O 1
ATOM 550 N N . ASP A 1 72 ? -17.840 -0.092 12.590 1.00 56.00 72 ASP A N 1
ATOM 551 C CA . ASP A 1 72 ? -17.659 0.421 11.224 1.00 56.00 72 ASP A CA 1
ATOM 552 C C . ASP A 1 72 ? -18.947 1.153 10.822 1.00 56.00 72 ASP A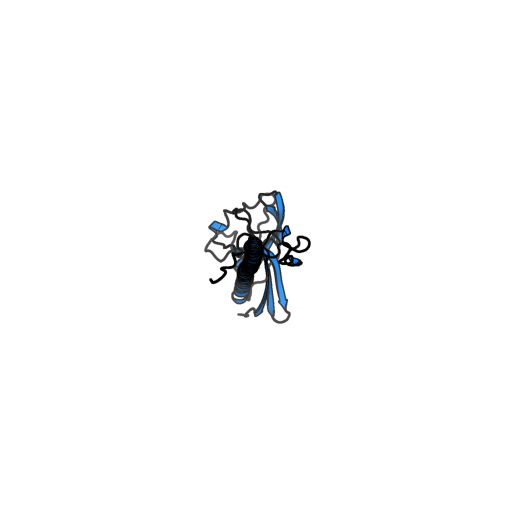 C 1
ATOM 554 O O . ASP A 1 72 ? -19.907 0.566 10.313 1.00 56.00 72 ASP A O 1
ATOM 558 N N . THR A 1 73 ? -19.019 2.431 11.173 1.00 61.59 73 THR A N 1
ATOM 559 C CA . THR A 1 73 ? -20.132 3.276 10.765 1.00 61.59 73 THR A CA 1
ATOM 560 C C . THR A 1 73 ? -19.763 3.892 9.440 1.00 61.59 73 THR A C 1
ATOM 562 O O . THR A 1 73 ? -18.704 4.499 9.290 1.00 61.59 73 THR A O 1
ATOM 565 N N . LYS A 1 74 ? -20.676 3.752 8.490 1.00 66.31 74 LYS A N 1
ATOM 566 C CA . LYS A 1 74 ? -20.520 4.285 7.150 1.00 66.31 74 LYS A CA 1
ATOM 567 C C . LYS A 1 74 ? -21.182 5.645 7.085 1.00 66.31 74 LYS A C 1
ATOM 569 O O . LYS A 1 74 ? -22.400 5.745 7.231 1.00 66.31 74 LYS A O 1
ATOM 574 N N . ALA A 1 75 ? -20.400 6.679 6.820 1.00 64.62 75 ALA A N 1
ATOM 575 C CA . ALA A 1 75 ? -20.930 7.973 6.429 1.00 64.62 75 ALA A CA 1
ATOM 576 C C . ALA A 1 75 ? -20.691 8.165 4.934 1.00 64.62 75 ALA A C 1
ATOM 578 O O . ALA A 1 75 ? -19.564 8.049 4.453 1.00 64.62 75 ALA A O 1
ATOM 579 N N . LYS A 1 76 ? -21.750 8.477 4.183 1.00 65.56 76 LYS A N 1
ATOM 580 C CA . LYS A 1 76 ? -21.578 8.927 2.804 1.00 65.56 76 LYS A CA 1
ATOM 581 C C . LYS A 1 76 ? -21.083 10.366 2.814 1.00 65.56 76 LYS A C 1
ATOM 583 O O . LYS A 1 76 ? -21.697 11.239 3.429 1.00 65.56 76 LYS A O 1
ATOM 588 N N . LYS A 1 77 ? -19.968 10.607 2.141 1.00 67.75 77 LYS A N 1
ATOM 589 C CA . LYS A 1 77 ? -19.328 11.917 2.026 1.00 67.75 77 LYS A CA 1
ATOM 590 C C . LYS A 1 77 ? -19.090 12.239 0.564 1.00 67.75 77 LYS A C 1
ATOM 592 O O . LYS A 1 77 ? -19.032 11.341 -0.268 1.00 67.75 77 LYS A O 1
ATOM 597 N N . ARG A 1 78 ? -18.945 13.524 0.252 1.00 63.50 78 ARG A N 1
ATOM 598 C CA . ARG A 1 78 ? -18.513 14.005 -1.063 1.00 63.50 78 ARG A CA 1
ATOM 599 C C . ARG A 1 78 ? -17.153 14.660 -0.926 1.00 63.50 78 ARG A C 1
ATOM 601 O O . ARG A 1 78 ? -17.007 15.532 -0.078 1.00 63.50 78 ARG A O 1
ATOM 608 N N . ASN A 1 79 ? -16.196 14.272 -1.763 1.00 64.06 79 ASN A N 1
ATOM 609 C CA . ASN A 1 79 ? -14.915 14.974 -1.839 1.00 64.06 79 ASN A CA 1
ATOM 610 C C . ASN A 1 79 ? -15.075 16.344 -2.530 1.00 64.06 79 ASN A C 1
ATOM 612 O O . ASN A 1 79 ? -16.111 16.608 -3.149 1.00 64.06 79 ASN A O 1
ATOM 616 N N . GLY A 1 80 ? -14.040 17.195 -2.488 1.00 56.31 80 GLY A N 1
ATOM 617 C CA . GLY A 1 80 ? -14.026 18.493 -3.188 1.00 56.31 80 GLY A CA 1
ATOM 618 C C . GLY A 1 80 ? -14.287 18.394 -4.704 1.00 56.31 80 GLY A C 1
ATOM 619 O O . GLY A 1 80 ? -14.741 19.346 -5.331 1.00 56.31 80 GLY A O 1
ATOM 620 N N . GLY A 1 81 ? -14.098 17.205 -5.290 1.00 60.28 81 GLY A N 1
ATOM 621 C CA . GLY A 1 81 ? -14.424 16.876 -6.683 1.00 60.28 81 GLY A CA 1
ATOM 622 C C . GLY A 1 81 ? -15.828 16.296 -6.923 1.00 60.28 81 GLY A C 1
ATOM 623 O O . GLY A 1 81 ? -16.101 15.818 -8.023 1.00 60.28 81 GLY A O 1
ATOM 624 N N . GLY A 1 82 ? -16.711 16.274 -5.918 1.00 63.78 82 GLY A N 1
ATOM 625 C CA . GLY A 1 82 ? -18.100 15.809 -6.023 1.00 63.78 82 GLY A CA 1
ATOM 626 C C . GLY A 1 82 ? -18.313 14.287 -6.059 1.00 63.78 82 GLY A C 1
ATOM 627 O O . GLY A 1 82 ? -19.466 13.851 -6.168 1.00 63.78 82 GLY A O 1
ATOM 628 N N . ARG A 1 83 ? -17.250 13.476 -5.945 1.00 66.44 83 ARG A N 1
ATOM 629 C CA . ARG A 1 83 ? -17.333 12.009 -5.839 1.00 66.44 83 ARG A CA 1
ATOM 630 C C . ARG A 1 83 ? -17.822 11.612 -4.456 1.00 66.44 83 ARG A C 1
ATOM 632 O O . ARG A 1 83 ? -17.281 12.069 -3.452 1.00 66.44 83 ARG A O 1
ATOM 639 N N . GLU A 1 84 ? -18.832 10.751 -4.431 1.00 72.56 84 GLU A N 1
ATOM 640 C CA . GLU A 1 84 ? -19.363 10.180 -3.200 1.00 72.56 84 GLU A CA 1
ATOM 641 C C . GLU A 1 84 ? -18.508 8.983 -2.766 1.00 72.56 84 GLU A C 1
ATOM 643 O O . GLU A 1 84 ? -18.191 8.120 -3.586 1.00 72.56 84 GLU A O 1
ATOM 648 N N . TYR A 1 85 ? -18.121 8.937 -1.495 1.00 72.94 85 TYR A N 1
ATOM 649 C CA . TYR A 1 85 ? -17.371 7.831 -0.907 1.00 72.94 85 TYR A CA 1
ATOM 650 C C . TYR A 1 85 ? -17.901 7.496 0.489 1.00 72.94 85 TYR A C 1
ATOM 652 O O . TYR A 1 85 ? -18.534 8.325 1.147 1.00 72.94 85 TYR A O 1
ATOM 660 N N . GLU A 1 86 ? -17.675 6.255 0.920 1.00 76.31 86 GLU A N 1
ATOM 661 C CA . GLU A 1 86 ? -17.988 5.810 2.278 1.00 76.31 86 GLU A CA 1
ATOM 662 C C . GLU A 1 86 ? -16.766 6.046 3.164 1.00 76.31 86 GLU A C 1
ATOM 664 O O . GLU A 1 86 ? -15.742 5.375 3.014 1.00 76.31 86 GLU A O 1
ATOM 669 N N . GLU A 1 87 ? -16.880 7.005 4.076 1.00 76.19 87 GLU A N 1
ATOM 670 C CA . GLU A 1 87 ? -15.959 7.141 5.195 1.00 76.19 87 GLU A CA 1
ATOM 671 C C . GLU A 1 87 ? -16.352 6.133 6.272 1.00 76.19 87 GLU A C 1
ATOM 673 O O . GLU A 1 87 ? -17.534 5.974 6.596 1.00 76.19 87 GLU A O 1
ATOM 678 N N . ARG A 1 88 ? -15.346 5.446 6.799 1.00 78.12 88 ARG A N 1
ATOM 679 C CA . ARG A 1 88 ? -15.464 4.467 7.865 1.00 78.12 88 ARG A CA 1
ATOM 680 C C . ARG A 1 88 ? -14.628 4.926 9.038 1.00 78.12 88 ARG A C 1
ATOM 682 O O . ARG A 1 88 ? -13.493 5.367 8.871 1.00 78.12 88 ARG A O 1
ATOM 689 N N . THR A 1 89 ? -15.178 4.771 10.227 1.00 77.06 89 THR A N 1
ATOM 690 C CA . THR A 1 89 ? -14.463 5.047 11.467 1.00 77.06 89 THR A CA 1
ATOM 691 C C . THR A 1 89 ? -14.328 3.753 12.247 1.00 77.06 89 THR A C 1
ATOM 693 O O . THR A 1 89 ? -15.297 3.022 12.427 1.00 77.06 89 THR A O 1
ATOM 696 N N . LEU A 1 90 ? -13.121 3.477 12.720 1.00 79.25 90 LEU A N 1
ATOM 697 C CA . LEU A 1 90 ? -12.829 2.424 13.677 1.00 79.25 90 LEU A CA 1
ATOM 698 C C . LEU A 1 90 ? -12.290 3.076 14.940 1.00 79.25 90 LEU A C 1
ATOM 700 O O . LEU A 1 90 ? -11.331 3.841 14.875 1.00 79.25 90 LEU A O 1
ATOM 704 N N . CYS A 1 91 ? -12.832 2.711 16.095 1.00 77.56 91 CYS A N 1
ATOM 705 C CA . CYS A 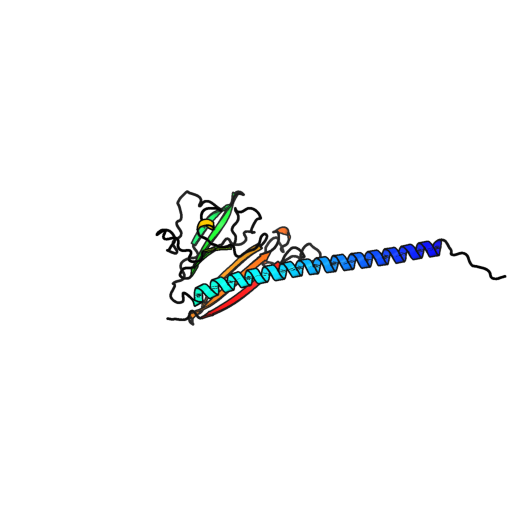1 91 ? -12.205 3.065 17.360 1.00 77.56 91 CYS A CA 1
ATOM 706 C C . CYS A 1 91 ? -11.693 1.835 18.087 1.00 77.56 91 CYS A C 1
ATOM 708 O O . CYS A 1 91 ? -12.388 0.822 18.215 1.00 77.56 91 CYS A O 1
ATOM 710 N N . VAL A 1 92 ? -10.489 1.966 18.629 1.00 78.12 92 VAL A N 1
ATOM 711 C CA . VAL A 1 92 ? -9.855 0.948 19.456 1.00 78.12 92 VAL A CA 1
ATOM 712 C C . VAL A 1 92 ? -9.406 1.600 20.756 1.00 78.12 92 VAL A C 1
ATOM 714 O O . VAL A 1 92 ? -8.340 2.206 20.854 1.00 78.12 92 VAL A O 1
ATOM 717 N N . GLY A 1 93 ? -10.261 1.495 21.772 1.00 75.81 93 GLY A N 1
ATOM 718 C CA . GLY A 1 93 ? -10.073 2.179 23.047 1.00 75.81 93 GLY A CA 1
ATOM 719 C C . GLY A 1 93 ? -10.124 3.688 22.891 1.00 75.81 93 GLY A C 1
ATOM 720 O O . GLY A 1 93 ? -11.206 4.239 22.735 1.00 75.81 93 GLY A O 1
ATOM 721 N N . ASN A 1 94 ? -8.963 4.340 22.965 1.00 74.00 94 ASN A N 1
ATOM 722 C CA . ASN A 1 94 ? -8.852 5.798 22.844 1.00 74.00 94 ASN A CA 1
ATOM 723 C C . ASN A 1 94 ? -8.403 6.268 21.455 1.00 74.00 94 ASN A C 1
ATOM 725 O O . ASN A 1 94 ? -8.405 7.471 21.213 1.00 74.00 94 ASN A O 1
ATOM 729 N N . ASP A 1 95 ? -7.994 5.350 20.579 1.00 79.31 95 ASP A N 1
ATOM 730 C CA . ASP A 1 95 ? -7.511 5.702 19.248 1.00 79.31 95 ASP A CA 1
ATOM 731 C C . ASP A 1 95 ? -8.659 5.606 18.244 1.00 79.31 95 ASP A C 1
ATOM 733 O O . ASP A 1 95 ? -9.414 4.625 18.243 1.00 79.31 95 ASP A O 1
ATOM 737 N N . ARG A 1 96 ? -8.785 6.624 17.387 1.00 79.25 96 ARG A N 1
ATOM 738 C CA . ARG A 1 96 ? -9.791 6.695 16.319 1.00 79.25 96 ARG A CA 1
ATOM 739 C C . ARG A 1 96 ? -9.096 6.693 14.964 1.00 79.25 96 ARG A C 1
ATOM 741 O O . ARG A 1 96 ? -8.270 7.559 14.688 1.00 79.25 96 ARG A O 1
ATOM 748 N N . PHE A 1 97 ? -9.474 5.748 14.117 1.00 82.81 97 PHE A N 1
ATOM 749 C CA . PHE A 1 97 ? -9.011 5.592 12.746 1.00 82.81 97 PHE A CA 1
ATOM 750 C C . PHE A 1 97 ? -10.160 5.965 11.812 1.00 82.81 97 PHE A C 1
ATOM 752 O O . PHE A 1 97 ? -11.167 5.262 11.775 1.00 82.81 97 PHE A O 1
ATOM 759 N N . ASN A 1 98 ? -10.017 7.051 11.060 1.00 81.56 98 ASN A N 1
ATOM 760 C CA . ASN A 1 98 ? -10.942 7.421 9.992 1.00 81.56 98 ASN A CA 1
ATOM 761 C C . ASN A 1 98 ? -10.316 7.032 8.659 1.00 81.56 98 ASN A C 1
ATOM 763 O O . ASN A 1 98 ? -9.146 7.321 8.418 1.00 81.56 98 ASN A O 1
ATOM 767 N N . TYR A 1 99 ? -11.062 6.349 7.801 1.00 84.00 99 TYR A N 1
ATOM 768 C CA . TYR A 1 99 ? -10.530 5.876 6.533 1.00 84.00 99 TYR A CA 1
ATOM 769 C C . TYR A 1 99 ? -11.586 5.792 5.447 1.00 84.00 99 TYR A C 1
ATOM 771 O O . TYR A 1 99 ? -12.764 5.548 5.698 1.00 84.00 99 TYR A O 1
ATOM 779 N N . ALA A 1 100 ? -11.132 5.949 4.209 1.00 84.25 100 ALA A N 1
ATOM 780 C CA . ALA A 1 100 ? -11.953 5.787 3.025 1.00 84.25 100 ALA A CA 1
ATOM 781 C C . ALA A 1 100 ? -11.332 4.727 2.114 1.00 84.25 100 ALA A C 1
ATOM 783 O O . ALA A 1 100 ? -10.177 4.823 1.691 1.00 84.25 100 ALA A O 1
ATOM 784 N N . MET A 1 101 ? -12.114 3.696 1.797 1.00 87.19 101 MET A N 1
ATOM 785 C CA . MET A 1 101 ? -11.650 2.621 0.923 1.00 87.19 101 MET A CA 1
ATOM 786 C C . MET A 1 101 ? -11.546 3.107 -0.523 1.00 87.19 101 MET A C 1
ATOM 788 O O . MET A 1 101 ? -12.431 3.789 -1.036 1.00 87.19 101 MET A O 1
ATOM 792 N N . ASN A 1 102 ? -10.475 2.697 -1.194 1.00 86.69 102 ASN A N 1
ATOM 793 C CA . ASN A 1 102 ? -10.171 2.976 -2.593 1.00 86.69 102 ASN A CA 1
ATOM 794 C C . ASN A 1 102 ? -10.115 4.477 -2.953 1.00 86.69 102 ASN A C 1
ATOM 796 O O . ASN A 1 102 ? -10.234 4.845 -4.123 1.00 86.69 102 ASN A O 1
ATOM 800 N N . ILE A 1 103 ? -9.892 5.350 -1.967 1.00 84.25 103 ILE A N 1
ATOM 801 C CA . ILE A 1 103 ? -9.631 6.771 -2.198 1.00 84.25 103 ILE A CA 1
ATOM 802 C C . ILE A 1 103 ? -8.126 7.007 -2.206 1.00 84.25 103 ILE A C 1
ATOM 804 O O . ILE A 1 103 ? -7.411 6.659 -1.268 1.00 84.25 103 ILE A O 1
ATOM 808 N N . ARG A 1 104 ? -7.641 7.579 -3.311 1.00 86.44 104 ARG A N 1
ATOM 809 C CA . ARG A 1 104 ? -6.238 7.957 -3.469 1.00 86.44 104 ARG A CA 1
ATOM 810 C C . ARG A 1 104 ? -5.973 9.265 -2.738 1.00 86.44 104 ARG A C 1
ATOM 812 O O . ARG A 1 104 ? -6.633 10.263 -3.021 1.00 86.44 104 ARG A O 1
ATOM 819 N N . LEU A 1 105 ? -4.955 9.266 -1.884 1.00 86.69 105 LEU A N 1
ATOM 820 C CA . LEU A 1 105 ? -4.453 10.467 -1.238 1.00 86.69 105 LEU A CA 1
ATOM 821 C C . LEU A 1 105 ? -3.926 11.439 -2.301 1.00 86.69 105 LEU A C 1
ATOM 823 O O . LEU A 1 105 ? -3.009 11.108 -3.064 1.00 86.69 105 LEU A O 1
ATOM 827 N N . GLY A 1 106 ? -4.546 12.613 -2.379 1.00 78.50 106 GLY A N 1
ATOM 828 C CA . GLY A 1 106 ? -4.143 13.691 -3.277 1.00 78.50 106 GLY A CA 1
ATOM 829 C C . GLY A 1 106 ? -2.943 14.475 -2.746 1.00 78.50 106 GLY A C 1
ATOM 830 O O . GLY A 1 106 ? -2.455 14.233 -1.647 1.00 78.50 106 GLY A O 1
ATOM 831 N N . THR A 1 107 ? -2.454 15.421 -3.547 1.00 61.75 107 THR A N 1
ATOM 832 C CA . THR A 1 107 ? -1.513 16.462 -3.093 1.00 61.75 107 THR A CA 1
ATOM 833 C C . THR A 1 107 ? -2.210 17.586 -2.339 1.00 61.75 107 THR A C 1
ATOM 835 O O . THR A 1 107 ? -1.566 18.308 -1.584 1.00 61.75 107 THR A O 1
ATOM 838 N N . ASP A 1 108 ? -3.514 17.727 -2.556 1.00 56.00 108 ASP A N 1
ATOM 839 C CA . ASP A 1 108 ? -4.333 18.764 -1.951 1.00 56.00 108 ASP A CA 1
ATOM 840 C C . ASP A 1 108 ? -4.874 18.236 -0.618 1.00 56.00 108 ASP A C 1
ATOM 842 O O . ASP A 1 108 ? -5.321 17.089 -0.537 1.00 56.00 108 ASP A O 1
ATOM 846 N N . SER A 1 109 ? -4.842 19.072 0.422 1.00 54.25 109 SER A N 1
ATOM 847 C CA . SER A 1 109 ? -5.212 18.762 1.817 1.00 54.25 109 SER A CA 1
ATOM 848 C C . SER A 1 109 ? -6.682 18.362 2.031 1.00 54.25 109 SER A C 1
ATOM 850 O O . SER A 1 109 ? -7.141 18.251 3.161 1.00 54.25 109 SER A O 1
ATOM 852 N N . GLU A 1 110 ? -7.438 18.181 0.951 1.00 56.00 110 GLU A N 1
ATOM 853 C CA . GLU A 1 110 ? -8.857 17.827 0.943 1.00 56.00 110 GLU A CA 1
ATOM 854 C C . GLU A 1 110 ? -9.099 16.349 0.627 1.00 56.00 110 GLU A C 1
ATOM 856 O O . GLU A 1 110 ? -10.219 15.959 0.329 1.00 56.00 110 GLU A O 1
ATOM 861 N N . ASN A 1 111 ? -8.075 15.500 0.615 1.00 63.16 111 ASN A N 1
ATOM 862 C CA . ASN A 1 111 ? -8.285 14.059 0.541 1.00 63.16 111 ASN A CA 1
ATOM 863 C C . ASN A 1 111 ? -7.493 13.423 1.670 1.00 63.16 111 ASN A C 1
ATOM 865 O O . ASN A 1 111 ? -6.274 13.364 1.589 1.00 63.16 111 ASN A O 1
ATOM 869 N N . GLU A 1 112 ? -8.194 12.961 2.698 1.00 68.38 112 GLU A N 1
ATOM 870 C CA . GLU A 1 112 ? -7.661 12.078 3.731 1.00 68.38 112 GLU A CA 1
ATOM 871 C C . GLU A 1 112 ? -8.032 10.651 3.330 1.00 68.38 112 GLU A C 1
ATOM 873 O O . GLU A 1 112 ? -9.168 10.386 2.920 1.00 68.38 112 GLU A O 1
ATOM 878 N N . ALA A 1 113 ? -7.063 9.741 3.368 1.00 76.44 113 ALA A N 1
ATOM 879 C CA . ALA A 1 113 ? -7.281 8.353 2.968 1.00 76.44 113 ALA A CA 1
ATOM 880 C C . ALA A 1 113 ? -7.318 7.437 4.194 1.00 76.44 113 ALA A C 1
ATOM 882 O O . ALA A 1 113 ? -8.183 6.562 4.281 1.00 76.44 113 ALA A O 1
ATOM 883 N N . LEU A 1 114 ? -6.411 7.661 5.151 1.00 80.62 114 LEU A N 1
ATOM 884 C CA . LEU A 1 114 ? -6.399 6.981 6.440 1.00 80.62 114 LEU A CA 1
ATOM 885 C C . LEU A 1 114 ? -5.752 7.873 7.503 1.00 80.62 114 LEU A C 1
ATOM 887 O O . LEU A 1 114 ? -4.530 7.988 7.610 1.00 80.62 114 LEU A O 1
ATOM 891 N N . PHE A 1 115 ? -6.594 8.449 8.347 1.00 80.69 115 PHE A N 1
ATOM 892 C CA . PHE A 1 115 ? -6.192 9.390 9.371 1.00 80.69 115 PHE A CA 1
ATOM 893 C C . PHE A 1 115 ? -6.367 8.801 10.767 1.00 80.69 115 PHE A C 1
ATOM 895 O O . PHE A 1 115 ? -7.398 8.202 11.087 1.00 80.69 115 PHE A O 1
ATOM 902 N N . VAL A 1 116 ? -5.354 8.978 11.612 1.00 79.25 116 VAL A N 1
ATOM 903 C CA . VAL A 1 116 ? -5.358 8.476 12.988 1.00 79.25 116 VAL A CA 1
ATOM 904 C C . VAL A 1 116 ? -5.325 9.622 13.963 1.00 79.25 116 VAL A C 1
ATOM 906 O O . VAL A 1 116 ? -4.409 10.437 13.944 1.00 79.25 116 VAL A O 1
ATOM 909 N N . PHE A 1 117 ? -6.289 9.627 14.871 1.00 72.25 117 PHE A N 1
ATOM 910 C CA . PHE A 1 117 ? -6.313 10.51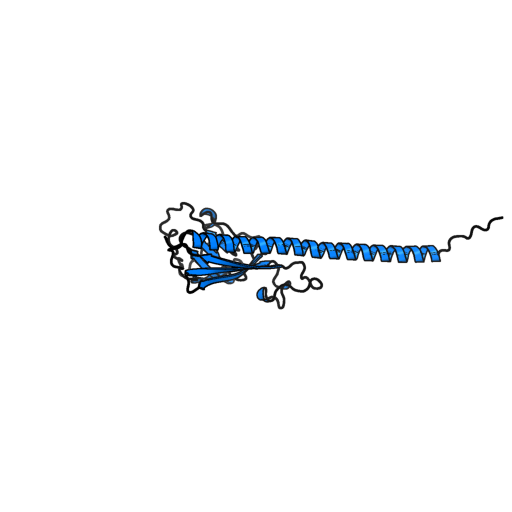5 16.017 1.00 72.25 117 PHE A CA 1
ATOM 911 C C . PHE A 1 117 ? -5.788 9.750 17.217 1.00 72.25 117 PHE A C 1
ATOM 913 O O . PHE A 1 117 ? -6.448 8.845 17.732 1.00 72.25 117 PHE A O 1
ATOM 920 N N . GLY A 1 118 ? -4.579 10.117 17.638 1.00 63.44 118 GLY A N 1
ATOM 921 C CA . GLY A 1 118 ? -4.095 9.761 18.959 1.00 63.44 118 GLY A CA 1
ATOM 922 C C . GLY A 1 118 ? -4.769 10.628 20.017 1.00 63.44 118 GLY A C 1
ATOM 923 O O . GLY A 1 118 ? -5.346 11.674 19.720 1.00 63.44 118 GLY A O 1
ATOM 924 N N . LYS A 1 119 ? -4.653 10.203 21.273 1.00 56.50 119 LYS A N 1
ATOM 925 C CA . LYS A 1 119 ? -5.130 10.919 22.461 1.00 56.50 119 LYS A CA 1
ATOM 926 C C . LYS A 1 119 ? -4.391 12.258 22.641 1.00 56.50 119 LYS A C 1
ATOM 928 O O . LYS A 1 119 ? -3.518 12.390 23.495 1.00 56.50 119 LYS A O 1
ATOM 933 N N . THR A 1 120 ? -4.690 13.264 21.832 1.00 42.44 120 THR A N 1
ATOM 934 C CA . THR A 1 120 ? -4.271 14.640 22.104 1.00 42.44 120 THR A CA 1
ATOM 935 C C . THR A 1 120 ? -5.243 15.219 23.122 1.00 42.44 120 THR A C 1
ATOM 937 O O . THR A 1 120 ? -6.424 14.886 23.128 1.00 42.44 120 THR A O 1
ATOM 940 N N . GLY A 1 121 ? -4.734 16.001 24.074 1.00 42.91 121 GLY A N 1
ATOM 941 C CA . GLY A 1 121 ? -5.443 16.454 25.276 1.00 42.91 121 GLY A CA 1
ATOM 942 C C . GLY A 1 121 ? -6.574 17.454 25.030 1.00 42.91 121 GLY A C 1
ATOM 943 O O . GLY A 1 121 ? -6.648 18.478 25.706 1.00 42.91 121 GLY A O 1
ATOM 944 N N . VAL A 1 122 ? -7.452 17.182 24.073 1.00 43.81 122 VAL A N 1
ATOM 945 C CA . VAL A 1 122 ? -8.594 18.019 23.753 1.00 43.81 122 VAL A CA 1
ATOM 946 C C . VAL A 1 122 ? -9.731 17.602 24.677 1.00 43.81 122 VAL A C 1
ATOM 948 O O . VAL A 1 122 ? -10.420 16.602 24.501 1.00 43.81 122 VAL A O 1
ATOM 951 N N . SER A 1 123 ? -9.904 18.387 25.734 1.00 42.38 123 SER A N 1
ATOM 952 C CA . SER A 1 123 ? -10.973 18.284 26.731 1.00 42.38 123 SER A CA 1
ATOM 953 C C . SER A 1 123 ? -12.360 18.631 26.170 1.00 42.38 123 SER A C 1
ATOM 955 O O . SER A 1 123 ? -13.259 19.038 26.908 1.00 42.38 123 SER A O 1
ATOM 957 N N . SER A 1 124 ? -12.577 18.480 24.867 1.00 44.81 124 SER A N 1
ATOM 958 C CA . SER A 1 124 ? -13.890 18.627 24.271 1.00 44.81 124 SER A CA 1
ATOM 959 C C . SER A 1 124 ? -14.666 17.335 24.526 1.00 44.81 124 SER A C 1
ATOM 961 O O . SER A 1 124 ? -14.429 16.292 23.924 1.00 44.81 124 SER A O 1
ATOM 963 N N . ARG A 1 125 ? -15.642 17.412 25.438 1.00 44.03 125 ARG A N 1
ATOM 964 C CA . ARG A 1 125 ? -16.632 16.358 25.753 1.00 44.03 125 ARG A CA 1
ATOM 965 C C . ARG A 1 125 ? -17.346 15.752 24.527 1.00 44.03 125 ARG A C 1
ATOM 967 O O . ARG A 1 125 ? -18.049 14.768 24.676 1.00 44.03 125 ARG A O 1
ATOM 974 N N . LEU A 1 126 ? -17.162 16.333 23.343 1.00 49.12 126 LEU A N 1
ATOM 975 C CA . LEU A 1 126 ? -17.712 15.889 22.066 1.00 49.12 126 LEU A CA 1
ATOM 976 C C . LEU A 1 126 ? -16.771 14.960 21.273 1.00 49.12 126 LEU A C 1
ATOM 978 O O . LEU A 1 126 ? -17.198 14.429 20.265 1.00 49.12 126 LEU A O 1
ATOM 982 N N . TYR A 1 127 ? -15.512 14.755 21.676 1.00 48.88 127 TYR A N 1
ATOM 983 C CA . TYR A 1 127 ? -14.530 14.004 20.864 1.00 48.88 127 TYR A CA 1
ATOM 984 C C . TYR A 1 127 ? -13.770 12.917 21.636 1.00 48.88 127 TYR A C 1
ATOM 986 O O . TYR A 1 127 ? -12.993 12.173 21.048 1.00 48.88 127 TYR A O 1
ATOM 994 N N . ASN A 1 128 ? -14.014 12.800 22.945 1.00 45.28 128 ASN A N 1
ATOM 995 C CA . ASN A 1 128 ? -13.422 11.763 23.801 1.00 45.28 128 ASN A CA 1
ATOM 996 C C . ASN A 1 128 ? -14.202 10.442 23.796 1.00 45.28 128 ASN A C 1
ATOM 998 O O . ASN A 1 128 ? -13.794 9.484 24.448 1.00 45.28 128 ASN A O 1
ATOM 1002 N N . GLU A 1 129 ? -15.321 10.388 23.083 1.00 54.09 129 GLU A N 1
ATOM 1003 C CA . GLU A 1 129 ? -16.103 9.176 22.915 1.00 54.09 129 GLU A CA 1
ATOM 1004 C C . GLU A 1 129 ? -15.980 8.746 21.457 1.00 54.09 129 GLU A C 1
ATOM 1006 O O . GLU A 1 129 ? -15.961 9.587 20.556 1.00 54.09 129 GLU A O 1
ATOM 1011 N N . CYS A 1 130 ? -15.879 7.440 21.220 1.00 59.50 130 CYS A N 1
ATOM 1012 C CA . CYS A 1 130 ? -16.036 6.844 19.898 1.00 59.50 130 CYS A CA 1
ATOM 1013 C C . CYS A 1 130 ? -17.479 7.052 19.399 1.00 59.50 130 CYS A C 1
ATOM 1015 O O . CYS A 1 130 ? -18.279 6.125 19.323 1.00 59.50 130 CYS A O 1
ATOM 1017 N N . VAL A 1 131 ? -17.851 8.302 19.158 1.00 49.44 131 VAL A N 1
ATOM 1018 C CA . VAL A 1 131 ? -19.190 8.725 18.783 1.00 49.44 131 VAL A CA 1
ATOM 1019 C C . VAL A 1 131 ? -19.035 9.518 17.508 1.00 49.44 131 VAL A C 1
ATOM 1021 O O . VAL A 1 131 ? -18.393 10.568 17.453 1.00 49.44 131 VAL A O 1
ATOM 1024 N N . ILE A 1 132 ? -19.609 8.964 16.452 1.00 50.91 132 ILE A N 1
ATOM 1025 C CA . ILE A 1 132 ? -19.669 9.612 15.156 1.00 50.91 132 ILE A CA 1
ATOM 1026 C C . ILE A 1 132 ? -20.859 10.545 15.221 1.00 50.91 132 ILE A C 1
ATOM 1028 O O . ILE A 1 132 ? -22.012 10.114 15.244 1.00 50.91 132 ILE A O 1
ATOM 1032 N N . TYR A 1 133 ? -20.575 11.838 15.275 1.00 47.78 133 TYR A N 1
ATOM 1033 C CA . TYR A 1 133 ? -21.598 12.843 15.071 1.00 47.78 133 TYR A CA 1
ATOM 1034 C C . TYR A 1 133 ? -21.935 12.816 13.588 1.00 47.78 133 TYR A C 1
ATOM 1036 O O . TYR A 1 133 ? -21.206 13.355 12.766 1.00 47.78 133 TYR A O 1
ATOM 1044 N N . VAL A 1 134 ? -23.018 12.141 13.219 1.00 44.78 134 VAL A N 1
ATOM 1045 C CA . VAL A 1 134 ? -23.609 12.321 11.896 1.00 44.78 134 VAL A CA 1
ATOM 1046 C C . VAL A 1 134 ? -24.395 13.624 11.991 1.00 44.78 134 VAL A C 1
ATOM 1048 O O . VAL A 1 134 ? -25.491 13.655 12.539 1.00 44.78 134 VAL A O 1
ATOM 1051 N N . SER A 1 135 ? -23.810 14.744 11.569 1.00 44.47 135 SER A N 1
ATOM 1052 C CA . SER A 1 135 ? -24.599 15.959 11.387 1.00 44.47 135 SER A CA 1
ATOM 1053 C C . SER A 1 135 ? -25.503 15.743 10.180 1.00 44.47 135 SER A C 1
ATOM 1055 O O . SER A 1 135 ? -25.040 15.731 9.037 1.00 44.47 135 SER A O 1
ATOM 1057 N N . ASP A 1 136 ? -26.796 15.572 10.442 1.00 40.66 136 ASP A N 1
ATOM 1058 C CA . ASP A 1 136 ? -27.850 15.638 9.436 1.00 40.66 136 ASP A CA 1
ATOM 1059 C C . ASP A 1 136 ? -27.744 16.984 8.693 1.00 40.66 136 ASP A C 1
ATOM 1061 O O . ASP A 1 136 ? -28.187 18.026 9.169 1.00 40.66 136 ASP A O 1
ATOM 1065 N N . GLY A 1 137 ? -27.090 16.987 7.529 1.00 42.00 137 GLY A N 1
ATOM 1066 C CA . GLY A 1 137 ? -27.117 18.109 6.585 1.00 42.00 137 GLY A CA 1
ATOM 1067 C C . GLY A 1 137 ? -25.990 19.146 6.668 1.00 42.00 137 GLY A C 1
ATOM 1068 O O . GLY A 1 137 ? -26.028 20.114 5.913 1.00 42.00 137 GLY A O 1
ATOM 1069 N N . GLY A 1 138 ? -24.962 18.957 7.495 1.00 39.78 138 GLY A N 1
ATOM 1070 C CA . GLY A 1 138 ? -23.777 19.822 7.501 1.00 39.78 138 GLY A CA 1
ATOM 1071 C C . GLY A 1 138 ? -22.532 19.003 7.222 1.00 39.78 138 GLY A C 1
ATOM 1072 O O . GLY A 1 138 ? -22.116 18.240 8.089 1.00 39.78 138 GLY A O 1
ATOM 1073 N N . GLY A 1 139 ? -21.960 19.120 6.021 1.00 39.88 139 GLY A N 1
ATOM 1074 C CA . GLY A 1 139 ? -20.685 18.486 5.694 1.00 39.88 139 GLY A CA 1
ATOM 1075 C C . GLY A 1 139 ? -19.657 18.820 6.770 1.00 39.88 139 GLY A C 1
ATOM 1076 O O . GLY A 1 139 ? -19.447 19.992 7.080 1.00 39.88 139 GLY A O 1
ATOM 1077 N N . PHE A 1 140 ? -19.049 17.795 7.365 1.00 42.38 140 PHE A N 1
ATOM 1078 C CA . PHE A 1 140 ? -17.863 18.023 8.181 1.00 42.38 140 PHE A CA 1
ATOM 1079 C C . PHE A 1 140 ? -16.843 18.741 7.300 1.00 42.38 140 PHE A C 1
ATOM 1081 O O . PHE A 1 140 ? -16.648 18.311 6.158 1.00 42.38 140 PHE A O 1
ATOM 1088 N N . PRO A 1 141 ? -16.253 19.849 7.773 1.00 42.34 141 PRO A N 1
ATOM 1089 C CA . PRO A 1 141 ? -15.261 20.555 6.997 1.00 42.34 141 PRO A CA 1
ATOM 1090 C C . PRO A 1 141 ? -14.078 19.615 6.811 1.00 42.34 141 PRO A C 1
ATOM 1092 O O . PRO A 1 141 ? -13.386 19.264 7.766 1.00 42.34 141 PRO A O 1
ATOM 1095 N N . TYR A 1 142 ? -13.878 19.212 5.564 1.00 45.62 142 TYR A N 1
ATOM 1096 C CA . TYR A 1 142 ? -12.621 18.665 5.102 1.00 45.62 142 TYR A CA 1
ATOM 1097 C C . TYR A 1 142 ? -11.456 19.537 5.596 1.00 45.62 142 TYR A C 1
ATOM 1099 O O . TYR A 1 142 ? -11.491 20.764 5.479 1.00 45.62 142 TYR A O 1
ATOM 1107 N N . GLY A 1 143 ? -10.426 18.888 6.136 1.00 45.69 143 GLY A N 1
ATOM 1108 C CA . GLY A 1 143 ? -9.046 19.348 6.016 1.00 45.69 143 GLY A CA 1
ATOM 1109 C C . GLY A 1 143 ? -8.538 20.440 6.959 1.00 45.69 143 GLY A C 1
ATOM 1110 O O . GLY A 1 143 ? -7.422 20.902 6.739 1.00 45.69 143 GLY A O 1
ATOM 1111 N N . ILE A 1 144 ? -9.268 20.888 7.995 1.00 39.88 144 ILE A N 1
ATOM 1112 C CA . ILE A 1 144 ? -8.729 21.953 8.884 1.00 39.88 144 ILE A CA 1
ATOM 1113 C C . ILE A 1 144 ? -9.033 21.765 10.382 1.00 39.88 144 ILE A C 1
ATOM 1115 O O . ILE A 1 144 ? -8.173 22.054 11.214 1.00 39.88 144 ILE A O 1
ATOM 1119 N N . ALA A 1 145 ? -10.207 21.251 10.767 1.00 44.72 145 ALA A N 1
ATOM 1120 C CA . ALA A 1 145 ? -10.555 21.115 12.190 1.00 44.72 145 ALA A CA 1
ATOM 1121 C C . ALA A 1 145 ? -9.865 19.921 12.881 1.00 44.72 145 ALA A C 1
ATOM 1123 O O . ALA A 1 145 ? -9.549 20.007 14.063 1.00 44.72 145 ALA A O 1
ATOM 1124 N N . ASP A 1 146 ? -9.586 18.843 12.145 1.00 51.28 146 ASP A N 1
ATOM 1125 C CA . ASP A 1 146 ? -9.019 17.603 12.692 1.00 51.28 146 ASP A CA 1
ATOM 1126 C C . ASP A 1 146 ? -7.472 17.636 12.784 1.00 51.28 146 ASP A C 1
ATOM 1128 O O . ASP A 1 146 ? -6.891 17.054 13.702 1.00 51.28 146 ASP A O 1
ATOM 1132 N N . TYR A 1 147 ? -6.779 18.426 11.947 1.00 50.22 147 TYR A N 1
ATOM 1133 C CA . TYR A 1 147 ? -5.336 18.689 12.115 1.00 50.22 147 TYR A CA 1
ATOM 1134 C C . TYR A 1 147 ? -5.026 19.448 13.410 1.00 50.22 147 TYR A C 1
ATOM 1136 O O . TYR A 1 147 ? -4.003 19.202 14.050 1.00 50.22 147 TYR A O 1
ATOM 1144 N N . ALA A 1 148 ? -5.924 20.345 13.834 1.00 51.50 148 ALA A N 1
ATOM 1145 C CA . ALA A 1 148 ? -5.810 21.045 15.114 1.00 51.50 148 ALA A CA 1
ATOM 1146 C C . ALA A 1 148 ? -5.951 20.096 16.321 1.00 51.50 148 ALA A C 1
ATOM 1148 O O . ALA A 1 148 ? -5.517 20.429 17.423 1.00 51.50 148 ALA A O 1
ATOM 1149 N N . LEU A 1 149 ? -6.515 18.902 16.101 1.00 56.50 149 LEU A N 1
ATOM 1150 C CA . LEU A 1 149 ? -6.633 17.819 17.077 1.00 56.50 149 LEU A CA 1
ATOM 1151 C C . LEU A 1 149 ? -5.444 16.843 16.995 1.00 56.50 149 LEU A C 1
ATOM 1153 O O . LEU A 1 149 ? -5.432 15.824 17.676 1.00 56.50 149 LEU A O 1
ATOM 1157 N N . GLY A 1 150 ? -4.414 17.153 16.201 1.00 66.75 150 GLY A N 1
ATOM 1158 C CA . GLY A 1 150 ? -3.130 16.449 16.190 1.00 66.75 150 GLY A CA 1
ATOM 1159 C C . GLY A 1 150 ? -3.187 14.996 15.723 1.00 66.75 150 GLY A C 1
ATOM 1160 O O . GLY A 1 150 ? -2.355 14.192 16.145 1.00 66.75 150 GLY A O 1
ATOM 1161 N N . GLY A 1 151 ? -4.151 14.649 14.870 1.00 73.88 151 GLY A N 1
ATOM 1162 C CA . GLY A 1 151 ? -4.086 13.379 14.160 1.00 73.88 151 GLY A CA 1
ATOM 1163 C C . GLY A 1 151 ? -3.045 13.393 13.034 1.00 73.88 151 GLY A C 1
ATOM 1164 O O . GLY A 1 151 ? -2.517 14.440 12.650 1.00 73.88 151 GLY A O 1
ATOM 1165 N N . SER A 1 152 ? -2.720 12.206 12.530 1.00 82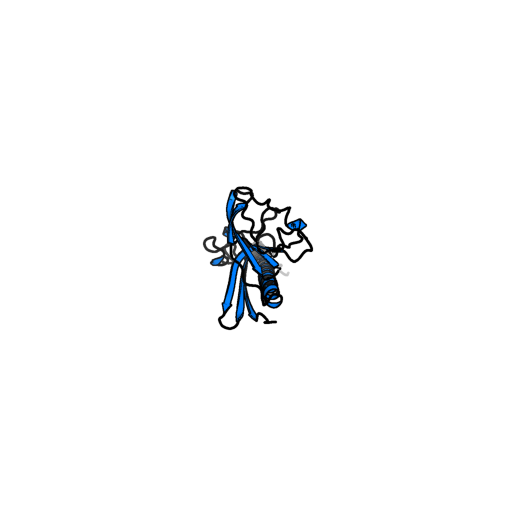.56 152 SER A N 1
ATOM 1166 C CA . SER A 1 152 ? -1.710 11.991 11.497 1.00 82.56 152 SER A CA 1
ATOM 1167 C C . SER A 1 152 ? -2.258 11.109 10.384 1.00 82.56 152 SER A C 1
ATOM 1169 O O . SER A 1 152 ? -2.816 10.042 10.639 1.00 82.56 152 SER A O 1
ATOM 1171 N N . GLU A 1 153 ? -2.011 11.516 9.141 1.00 86.69 153 GLU A N 1
ATOM 1172 C CA . GLU A 1 153 ? -2.230 10.681 7.959 1.00 86.69 153 GLU A CA 1
ATOM 1173 C C . GLU A 1 153 ? -1.178 9.561 7.924 1.00 86.69 153 GLU A C 1
ATOM 1175 O O . GLU A 1 153 ? 0.009 9.792 8.187 1.00 86.69 153 GLU A O 1
ATOM 1180 N N . MET A 1 154 ? -1.620 8.334 7.647 1.00 90.00 154 MET A N 1
ATOM 1181 C CA . MET A 1 154 ? -0.760 7.145 7.642 1.00 90.00 154 MET A CA 1
ATOM 1182 C C . MET A 1 154 ? -0.278 6.750 6.249 1.00 90.00 154 MET A C 1
ATOM 1184 O O . MET A 1 154 ? 0.689 5.991 6.121 1.00 90.00 154 MET A O 1
ATOM 1188 N N . LEU A 1 155 ? -0.946 7.234 5.206 1.00 91.44 155 LEU A N 1
ATOM 1189 C CA . LEU A 1 155 ? -0.615 6.964 3.818 1.00 91.44 155 LEU A CA 1
ATOM 1190 C C . LEU A 1 155 ? 0.184 8.122 3.215 1.00 91.44 155 LEU A C 1
ATOM 1192 O O . LEU A 1 155 ? 0.146 9.263 3.660 1.00 91.44 155 LEU A O 1
ATOM 1196 N N . SER A 1 156 ? 0.974 7.821 2.189 1.00 91.12 156 SER A N 1
ATOM 1197 C CA . SER A 1 156 ? 1.675 8.854 1.420 1.00 91.12 156 SER A CA 1
ATOM 1198 C C . SER A 1 156 ? 0.862 9.268 0.198 1.00 91.12 156 SER A C 1
ATOM 1200 O O . SER A 1 156 ? 0.000 8.526 -0.271 1.00 91.12 156 SER A O 1
ATOM 1202 N N . VAL A 1 157 ? 1.181 10.434 -0.366 1.00 89.94 157 VAL A N 1
ATOM 1203 C CA . VAL A 1 157 ? 0.541 10.937 -1.592 1.00 89.94 157 VAL A CA 1
ATOM 1204 C C . VAL A 1 157 ? 0.590 9.876 -2.694 1.00 89.94 157 VAL A C 1
ATOM 1206 O O . VAL A 1 157 ? 1.630 9.256 -2.929 1.00 89.94 157 VAL A O 1
ATOM 1209 N N . GLY A 1 158 ? -0.539 9.663 -3.370 1.00 89.75 158 GLY A N 1
ATOM 1210 C CA . GLY A 1 158 ? -0.690 8.654 -4.418 1.00 89.75 158 GLY A CA 1
ATOM 1211 C C . GLY A 1 158 ? -0.997 7.240 -3.913 1.00 89.75 158 GLY A C 1
ATOM 1212 O O . GLY A 1 158 ? -1.234 6.354 -4.737 1.00 89.75 158 GLY A O 1
ATOM 1213 N N . MET A 1 159 ? -1.025 7.018 -2.594 1.00 93.75 159 MET A N 1
ATOM 1214 C CA . MET A 1 159 ? -1.472 5.760 -1.995 1.00 93.75 159 MET A CA 1
ATOM 1215 C C . MET A 1 159 ? -2.974 5.765 -1.718 1.00 93.75 159 MET A C 1
ATOM 1217 O O . MET A 1 159 ? -3.600 6.815 -1.610 1.00 93.75 159 MET A O 1
ATOM 1221 N N . ARG A 1 160 ? -3.545 4.573 -1.586 1.00 91.12 160 ARG A N 1
ATOM 1222 C CA . ARG A 1 160 ? -4.933 4.329 -1.200 1.00 91.12 160 ARG A CA 1
ATOM 1223 C C . ARG A 1 160 ? -5.024 3.080 -0.340 1.00 91.12 160 ARG A C 1
ATOM 1225 O O . ARG A 1 160 ? -4.247 2.138 -0.523 1.00 91.12 160 ARG A O 1
ATOM 1232 N N . LEU A 1 161 ? -6.007 3.052 0.546 1.00 92.62 161 LEU A N 1
ATOM 1233 C CA . LEU A 1 161 ? -6.355 1.858 1.299 1.00 92.62 161 LEU A CA 1
ATOM 1234 C C . LEU A 1 161 ? -7.301 0.993 0.463 1.00 92.62 161 LEU A C 1
ATOM 1236 O O . LEU A 1 161 ? -8.340 1.466 0.018 1.00 92.62 161 LEU A O 1
ATOM 1240 N N . VAL A 1 162 ? -6.928 -0.252 0.201 1.00 93.50 162 VAL A N 1
ATOM 1241 C CA . VAL A 1 162 ? -7.727 -1.202 -0.593 1.00 93.50 162 VAL A CA 1
ATOM 1242 C C . VAL A 1 162 ? -8.571 -2.082 0.315 1.00 93.50 162 VAL A C 1
ATOM 1244 O O . VAL A 1 162 ? -9.736 -2.338 0.031 1.00 93.50 162 VAL A O 1
ATOM 1247 N N . ASP A 1 163 ? -7.965 -2.530 1.410 1.00 92.06 163 ASP A N 1
ATOM 1248 C CA . ASP A 1 163 ? -8.568 -3.454 2.356 1.00 92.06 163 ASP A CA 1
ATOM 1249 C C . ASP A 1 163 ? -8.068 -3.120 3.759 1.00 92.06 163 ASP A C 1
ATOM 1251 O O . ASP A 1 163 ? -6.897 -2.776 3.939 1.00 92.06 163 ASP A O 1
ATOM 1255 N N . LEU A 1 164 ? -8.948 -3.226 4.742 1.00 89.69 164 LEU A N 1
ATOM 1256 C CA . LEU A 1 164 ? -8.642 -3.047 6.153 1.00 89.69 164 LEU A CA 1
ATOM 1257 C C . LEU A 1 164 ? -9.657 -3.873 6.935 1.00 89.69 164 LEU A C 1
ATOM 1259 O O . LEU A 1 164 ? -10.830 -3.505 7.009 1.00 89.69 164 LEU A O 1
ATOM 1263 N N . THR A 1 165 ? -9.214 -5.012 7.461 1.00 88.06 165 THR A N 1
ATOM 1264 C CA . THR A 1 165 ? -10.075 -5.955 8.177 1.00 88.06 165 THR A CA 1
ATOM 1265 C C . THR A 1 165 ? -9.551 -6.232 9.574 1.00 88.06 165 THR A C 1
ATOM 1267 O O . THR A 1 165 ? -8.342 -6.239 9.835 1.00 88.06 165 THR A O 1
ATOM 1270 N N . PHE A 1 166 ? -10.504 -6.461 10.473 1.00 83.75 166 PHE A N 1
ATOM 1271 C CA . PHE A 1 166 ? -10.272 -6.731 11.882 1.00 83.75 166 PHE A CA 1
ATOM 1272 C C . PHE A 1 166 ? -11.171 -7.885 12.295 1.00 83.75 166 PHE A C 1
ATOM 1274 O O . PHE A 1 166 ? -12.361 -7.689 12.534 1.00 83.75 166 PHE A O 1
ATOM 1281 N N . ASP A 1 167 ? -10.605 -9.082 12.377 1.00 83.19 167 ASP A N 1
ATOM 1282 C CA . ASP A 1 167 ? -11.368 -10.275 12.723 1.00 83.19 167 ASP A CA 1
ATOM 1283 C C . ASP A 1 167 ? -11.032 -10.708 14.147 1.00 83.19 167 ASP A C 1
ATOM 1285 O O . ASP A 1 167 ? -9.870 -10.935 14.496 1.00 83.19 167 ASP A O 1
ATOM 1289 N N . SER A 1 168 ? -12.057 -10.834 14.989 1.00 72.69 168 SER A N 1
ATOM 1290 C CA . SER A 1 168 ? -11.931 -11.503 16.282 1.00 72.69 168 SER A CA 1
ATOM 1291 C C . SER A 1 168 ? -11.964 -13.014 16.073 1.00 72.69 168 SER A C 1
ATOM 1293 O O . SER A 1 168 ? -12.946 -13.553 15.563 1.00 72.69 168 SER A O 1
ATOM 1295 N N . THR A 1 169 ? -10.911 -13.700 16.498 1.00 70.50 169 THR A N 1
ATOM 1296 C CA . THR A 1 169 ? -10.845 -15.164 16.530 1.00 70.50 169 THR A CA 1
ATOM 1297 C C . THR A 1 169 ? -11.405 -15.655 17.871 1.00 70.50 169 THR A C 1
ATOM 1299 O O . THR A 1 169 ? -11.342 -14.933 18.867 1.00 70.50 169 THR A O 1
ATOM 1302 N N . ALA A 1 170 ? -11.961 -16.871 17.909 1.00 61.16 170 ALA A N 1
ATOM 1303 C CA . ALA A 1 170 ? -12.662 -17.432 19.074 1.00 61.16 170 ALA A CA 1
ATOM 1304 C C . ALA A 1 170 ? -11.839 -17.446 20.383 1.00 61.16 170 ALA A C 1
ATOM 1306 O O . ALA A 1 170 ? -12.423 -17.434 21.463 1.00 61.16 170 ALA A O 1
ATOM 1307 N N . ASP A 1 171 ? -10.508 -17.392 20.290 1.00 71.88 171 ASP A N 1
ATOM 1308 C CA . ASP A 1 171 ? -9.579 -17.488 21.422 1.00 71.88 171 ASP A CA 1
ATOM 1309 C C . ASP A 1 171 ? -9.112 -16.126 21.979 1.00 71.88 171 ASP A C 1
ATOM 1311 O O . ASP A 1 171 ? -8.103 -16.050 22.671 1.00 71.88 171 ASP A O 1
ATOM 1315 N N . GLY A 1 172 ? -9.788 -15.018 21.647 1.00 71.88 172 GLY A N 1
ATOM 1316 C CA . GLY A 1 172 ? -9.383 -13.667 22.083 1.00 71.88 172 GLY A CA 1
ATOM 1317 C C . GLY A 1 172 ? -8.269 -13.030 21.239 1.00 71.88 172 GLY A C 1
ATOM 1318 O O . GLY A 1 172 ? -7.980 -11.840 21.385 1.00 71.88 172 GLY A O 1
ATOM 1319 N N . LEU A 1 173 ? -7.714 -13.786 20.289 1.00 82.25 173 LEU A N 1
ATOM 1320 C CA . LEU A 1 173 ? -6.807 -13.289 19.258 1.00 82.25 173 LEU A CA 1
ATOM 1321 C C . LEU A 1 173 ? -7.553 -12.411 18.250 1.00 82.25 173 LEU A C 1
ATOM 1323 O O . LEU A 1 173 ? -8.653 -12.746 17.806 1.00 82.25 173 LEU A O 1
ATOM 1327 N N . ARG A 1 174 ? -6.936 -11.309 17.828 1.00 84.12 174 ARG A N 1
ATOM 1328 C CA . ARG A 1 174 ? -7.463 -10.424 16.786 1.00 84.12 174 ARG A CA 1
ATOM 1329 C C . ARG A 1 174 ? -6.521 -10.377 15.600 1.00 84.12 174 ARG A C 1
ATOM 1331 O O . ARG A 1 174 ? -5.345 -10.058 15.752 1.00 84.12 174 ARG A O 1
ATOM 1338 N N . THR A 1 175 ? -7.048 -10.672 14.422 1.00 89.19 175 THR A N 1
ATOM 1339 C CA . THR A 1 175 ? -6.315 -10.539 13.165 1.00 89.19 175 THR A CA 1
ATOM 1340 C C . THR A 1 175 ? -6.534 -9.138 12.627 1.00 89.19 175 THR A C 1
ATOM 1342 O O . THR A 1 175 ? -7.672 -8.713 12.453 1.00 89.19 175 THR A O 1
ATOM 1345 N N . VAL A 1 176 ? -5.443 -8.426 12.367 1.00 90.25 176 VAL A N 1
ATOM 1346 C CA . VAL A 1 176 ? -5.444 -7.112 11.729 1.00 90.25 176 VAL A CA 1
ATOM 1347 C C . VAL A 1 176 ? -4.781 -7.251 10.374 1.00 90.25 176 VAL A C 1
ATOM 1349 O O . VAL A 1 176 ? -3.617 -7.648 10.300 1.00 90.25 176 VAL A O 1
ATOM 1352 N N . LYS A 1 177 ? -5.495 -6.894 9.311 1.00 93.56 177 LYS A N 1
ATOM 1353 C CA . LYS A 1 177 ? -4.974 -6.918 7.946 1.00 93.56 177 LYS A CA 1
ATOM 1354 C C . LYS A 1 177 ? -5.211 -5.576 7.280 1.00 93.56 177 LYS A C 1
ATOM 1356 O O . LYS A 1 177 ? -6.314 -5.050 7.342 1.00 93.56 177 LYS A O 1
ATOM 1361 N N . ALA A 1 178 ? -4.193 -5.058 6.602 1.00 94.38 178 ALA A N 1
ATOM 1362 C CA . ALA A 1 178 ? -4.314 -3.889 5.743 1.00 94.38 178 ALA A CA 1
ATOM 1363 C C . ALA A 1 178 ? -3.689 -4.167 4.376 1.00 94.38 178 ALA A C 1
ATOM 1365 O O . ALA A 1 178 ? -2.612 -4.761 4.274 1.00 94.38 178 ALA A O 1
ATOM 1366 N N . THR A 1 179 ? -4.344 -3.694 3.323 1.00 96.25 179 THR A N 1
ATOM 1367 C CA . THR A 1 179 ? -3.817 -3.699 1.960 1.00 96.25 179 THR A CA 1
ATOM 1368 C C . THR A 1 179 ? -3.765 -2.272 1.450 1.00 96.25 179 THR A C 1
ATOM 1370 O O . THR A 1 179 ? -4.782 -1.586 1.396 1.00 96.25 179 THR A O 1
ATOM 1373 N N . VAL A 1 180 ? -2.572 -1.831 1.064 1.00 96.19 180 VAL A N 1
ATOM 1374 C CA . VAL A 1 180 ? -2.310 -0.494 0.530 1.00 96.19 180 VAL A CA 1
ATOM 1375 C C . VAL A 1 180 ? -1.882 -0.628 -0.922 1.00 96.19 180 VAL A C 1
ATOM 1377 O O . VAL A 1 180 ? -1.052 -1.475 -1.259 1.00 96.19 180 VAL A O 1
ATOM 1380 N N . ALA A 1 181 ? -2.426 0.229 -1.777 1.00 96.31 181 ALA A N 1
ATOM 1381 C CA . ALA A 1 181 ? -2.026 0.338 -3.171 1.00 96.31 181 ALA A CA 1
ATOM 1382 C C . ALA A 1 181 ? -1.489 1.736 -3.478 1.00 96.31 181 ALA A C 1
ATOM 1384 O O . ALA A 1 181 ? -1.937 2.723 -2.904 1.00 96.31 181 ALA A O 1
ATOM 1385 N N . TYR A 1 182 ? -0.544 1.820 -4.404 1.00 95.81 182 TYR A N 1
ATOM 1386 C CA . TYR A 1 182 ? -0.023 3.049 -4.989 1.00 95.81 182 TYR A CA 1
ATOM 1387 C C . TYR A 1 182 ? -0.215 2.996 -6.499 1.00 95.81 182 TYR A C 1
ATOM 1389 O O . TYR A 1 182 ? 0.035 1.952 -7.102 1.00 95.81 182 TYR A O 1
ATOM 1397 N N . GLY A 1 183 ? -0.613 4.119 -7.088 1.00 92.56 183 GLY A N 1
ATOM 1398 C CA . GLY A 1 183 ? -0.766 4.268 -8.535 1.00 92.56 183 GLY A CA 1
ATOM 1399 C C . GLY A 1 183 ? -2.079 4.934 -8.928 1.00 92.56 183 GLY A C 1
ATOM 1400 O O . GLY A 1 183 ? -2.966 5.184 -8.096 1.00 92.56 183 GLY A O 1
ATOM 1401 N N . GLU A 1 184 ? -2.200 5.239 -10.214 1.00 90.69 184 GLU A N 1
ATOM 1402 C CA . GLU A 1 184 ? -3.452 5.683 -10.819 1.00 90.69 184 GLU A CA 1
ATOM 1403 C C . GLU A 1 184 ? -4.362 4.497 -11.118 1.00 90.69 184 GLU A C 1
ATOM 1405 O O . GLU A 1 184 ? -3.911 3.359 -11.209 1.00 90.69 184 GLU A O 1
ATOM 1410 N N . ASP A 1 185 ? -5.657 4.757 -11.300 1.00 88.88 185 ASP A N 1
ATOM 1411 C CA . ASP A 1 185 ? -6.623 3.701 -11.628 1.00 88.88 185 ASP A CA 1
ATOM 1412 C C . ASP A 1 185 ? -6.192 2.957 -12.904 1.00 88.88 185 ASP A C 1
ATOM 1414 O O . ASP A 1 185 ? -6.269 1.737 -12.974 1.00 88.88 185 ASP A O 1
ATOM 1418 N N . SER A 1 186 ? -5.618 3.681 -13.868 1.00 90.56 186 SER A N 1
ATOM 1419 C CA . SER A 1 186 ? -5.087 3.149 -15.125 1.00 90.56 186 SER A CA 1
ATOM 1420 C C . SER A 1 186 ? -3.882 2.214 -14.966 1.00 90.56 186 SER A C 1
ATOM 1422 O O . SER A 1 186 ? -3.570 1.493 -15.916 1.00 90.56 186 SER A O 1
ATOM 1424 N N . ASP A 1 187 ? -3.214 2.167 -13.813 1.00 91.56 187 ASP A N 1
ATOM 1425 C CA . ASP A 1 187 ? -2.035 1.319 -13.597 1.00 91.56 187 ASP A CA 1
ATOM 1426 C C . ASP A 1 187 ? -2.394 -0.095 -13.097 1.00 91.56 187 ASP A C 1
ATOM 1428 O O . ASP A 1 187 ? -1.549 -1.002 -13.104 1.00 91.56 187 ASP A O 1
ATOM 1432 N N . PHE A 1 188 ? -3.652 -0.312 -12.701 1.00 93.06 188 PHE A N 1
ATOM 1433 C CA . PHE A 1 188 ? -4.154 -1.582 -12.175 1.00 93.06 188 PHE A CA 1
ATOM 1434 C C . PHE A 1 188 ? -4.858 -2.425 -13.243 1.00 93.06 188 PHE A C 1
ATOM 1436 O O . PHE A 1 188 ? -5.392 -1.912 -14.231 1.00 93.06 188 PHE A O 1
ATOM 1443 N N . VAL A 1 189 ? -4.863 -3.747 -13.063 1.00 93.12 189 VAL A N 1
ATOM 1444 C CA . VAL A 1 189 ? -5.589 -4.666 -13.955 1.00 93.12 189 VAL A CA 1
ATOM 1445 C C . VAL A 1 189 ? -7.085 -4.339 -13.903 1.00 93.12 189 VAL A C 1
ATOM 1447 O O . VAL A 1 189 ? -7.658 -4.217 -12.827 1.00 93.12 189 VAL A O 1
ATOM 1450 N N . ASP A 1 190 ? -7.708 -4.149 -15.069 1.00 92.25 190 ASP A N 1
ATOM 1451 C CA . ASP A 1 190 ? -9.105 -3.701 -15.224 1.00 92.25 190 ASP A CA 1
ATOM 1452 C C . ASP A 1 190 ? -9.472 -2.417 -14.456 1.00 92.25 190 ASP A C 1
ATOM 1454 O O . ASP A 1 190 ? -10.640 -2.179 -14.155 1.00 92.25 190 ASP A O 1
ATOM 1458 N N . ASN A 1 191 ? -8.479 -1.579 -14.151 1.00 89.88 191 ASN A N 1
ATOM 1459 C CA . ASN A 1 191 ? -8.611 -0.400 -13.298 1.00 89.88 191 ASN A CA 1
ATOM 1460 C C . ASN A 1 191 ? -9.079 -0.697 -11.860 1.00 89.88 191 ASN A C 1
ATOM 1462 O O . ASN A 1 191 ? -9.710 0.146 -11.222 1.00 89.88 191 ASN A O 1
ATOM 1466 N N . ASP A 1 192 ? -8.768 -1.891 -11.347 1.00 90.19 192 ASP A N 1
ATOM 1467 C CA . ASP A 1 192 ? -9.135 -2.333 -10.002 1.00 90.19 192 ASP A CA 1
ATOM 1468 C C . ASP A 1 192 ? -7.883 -2.672 -9.172 1.00 90.19 192 ASP A C 1
ATOM 1470 O O . ASP A 1 192 ? -7.182 -3.644 -9.480 1.00 90.19 192 ASP A O 1
ATOM 1474 N N . PRO A 1 193 ? -7.592 -1.929 -8.087 1.00 89.69 193 PRO A N 1
ATOM 1475 C CA . PRO A 1 193 ? -6.421 -2.192 -7.257 1.00 89.69 193 PRO A CA 1
ATOM 1476 C C . PRO A 1 193 ? -6.449 -3.555 -6.555 1.00 89.69 193 PRO A C 1
ATOM 1478 O O . PRO A 1 193 ? -5.386 -4.063 -6.198 1.00 89.69 193 PRO A O 1
ATOM 1481 N N . ASN A 1 194 ? -7.618 -4.192 -6.416 1.00 89.88 194 ASN A N 1
ATOM 1482 C CA . ASN A 1 194 ? -7.726 -5.552 -5.879 1.00 89.88 194 ASN A CA 1
ATOM 1483 C C . ASN A 1 194 ? -7.156 -6.613 -6.828 1.00 89.88 194 ASN A C 1
ATOM 1485 O O . ASN A 1 194 ? -6.750 -7.686 -6.385 1.00 89.88 194 ASN A O 1
ATOM 1489 N N . LYS A 1 195 ? -7.101 -6.321 -8.132 1.00 91.25 195 LYS A N 1
ATOM 1490 C CA . LYS A 1 195 ? -6.557 -7.229 -9.153 1.00 91.25 195 LYS A CA 1
ATOM 1491 C C . LYS A 1 195 ? -5.048 -7.071 -9.349 1.00 91.25 195 LYS A C 1
ATOM 1493 O O . LYS A 1 195 ? -4.447 -7.792 -10.143 1.00 91.25 195 LYS A O 1
ATOM 1498 N N . GLY A 1 196 ? -4.428 -6.155 -8.604 1.00 91.38 196 GLY A N 1
ATOM 1499 C CA . GLY A 1 196 ? -2.997 -5.897 -8.646 1.00 91.38 196 GLY A CA 1
ATOM 1500 C C . GLY A 1 196 ? -2.559 -5.017 -9.816 1.00 91.38 196 GLY A C 1
ATOM 1501 O O . GLY A 1 196 ? -3.351 -4.511 -10.613 1.00 91.38 196 GLY A O 1
ATOM 1502 N N . CYS A 1 197 ? -1.248 -4.806 -9.894 1.00 93.88 197 CYS A N 1
ATOM 1503 C CA . CYS A 1 197 ? -0.638 -3.961 -10.913 1.00 93.88 197 CYS A CA 1
ATOM 1504 C C . CYS A 1 197 ? -0.601 -4.641 -12.280 1.00 93.88 197 CYS A C 1
ATOM 1506 O O . CYS A 1 197 ? -0.369 -5.847 -12.388 1.00 93.88 197 CYS A O 1
ATOM 1508 N N . LYS A 1 198 ? -0.699 -3.834 -13.337 1.00 94.19 198 LYS A N 1
ATOM 1509 C CA . LYS A 1 198 ? -0.389 -4.270 -14.701 1.00 94.19 198 LYS A CA 1
ATOM 1510 C C . LYS A 1 198 ? 1.054 -4.791 -14.824 1.00 94.19 198 LYS A C 1
ATOM 1512 O O . LYS A 1 198 ? 1.913 -4.560 -13.971 1.00 94.19 198 LYS A O 1
ATOM 1517 N N . ALA A 1 199 ? 1.353 -5.490 -15.921 1.00 88.44 199 ALA A N 1
ATOM 1518 C CA . ALA A 1 199 ? 2.713 -5.948 -16.206 1.00 88.44 199 ALA A CA 1
ATOM 1519 C C . ALA A 1 199 ? 3.669 -4.770 -16.487 1.00 88.44 199 ALA A C 1
ATOM 1521 O O . ALA A 1 199 ? 3.264 -3.718 -16.984 1.00 88.44 199 ALA A O 1
ATOM 1522 N N . LEU A 1 200 ? 4.969 -4.962 -16.224 1.00 84.38 200 LEU A N 1
ATOM 1523 C CA . LEU A 1 200 ? 5.998 -3.914 -16.363 1.00 84.38 200 LEU A CA 1
ATOM 1524 C C . LEU A 1 200 ? 6.104 -3.341 -17.791 1.00 84.38 200 LEU A C 1
ATOM 1526 O O . LEU A 1 200 ? 6.543 -2.209 -17.983 1.00 84.38 200 LEU A O 1
ATOM 1530 N N . LEU A 1 201 ? 5.718 -4.128 -18.801 1.00 79.62 201 LEU A N 1
ATOM 1531 C CA . LEU A 1 201 ? 5.752 -3.711 -20.204 1.00 79.62 201 LEU A CA 1
ATOM 1532 C C . LEU A 1 201 ? 4.631 -2.725 -20.564 1.00 79.62 201 LEU A C 1
ATOM 1534 O O . LEU A 1 201 ? 4.791 -1.968 -21.514 1.00 79.62 201 LEU A O 1
ATOM 1538 N N . ILE A 1 202 ? 3.534 -2.705 -19.801 1.00 83.75 202 ILE A N 1
ATOM 1539 C CA . ILE A 1 202 ? 2.315 -1.932 -20.099 1.00 83.75 202 ILE A CA 1
ATOM 1540 C C . ILE A 1 202 ? 1.997 -0.875 -19.025 1.00 83.75 202 ILE A C 1
ATOM 1542 O O . ILE A 1 202 ? 0.843 -0.492 -18.870 1.00 83.75 202 ILE A O 1
ATOM 1546 N N . GLY A 1 203 ? 3.001 -0.416 -18.267 1.00 79.31 203 GLY A N 1
ATOM 1547 C CA . GLY A 1 203 ? 2.838 0.660 -17.273 1.00 79.31 203 GLY A CA 1
ATOM 1548 C C . GLY A 1 203 ? 2.941 0.223 -15.810 1.00 79.31 203 GLY A C 1
ATOM 1549 O O . GLY A 1 203 ? 3.003 1.069 -14.925 1.00 79.31 203 GLY A O 1
ATOM 1550 N N . GLY A 1 204 ? 3.074 -1.079 -15.536 1.00 86.31 204 GLY A N 1
ATOM 1551 C CA . GLY A 1 204 ? 3.156 -1.629 -14.178 1.00 86.31 204 GLY A CA 1
ATOM 1552 C C . GLY A 1 204 ? 4.352 -1.190 -13.328 1.00 86.31 204 GLY A C 1
ATOM 1553 O O . GLY A 1 204 ? 4.496 -1.655 -12.199 1.00 86.31 204 GLY A O 1
ATOM 1554 N N . GLN A 1 205 ? 5.247 -0.355 -13.862 1.00 89.31 205 GLN A N 1
ATOM 1555 C CA . GLN A 1 205 ? 6.309 0.277 -13.088 1.00 89.31 205 GLN A CA 1
ATOM 1556 C C . GLN A 1 205 ? 5.786 1.359 -12.132 1.00 89.31 205 GLN A C 1
ATOM 1558 O O . GLN A 1 205 ? 6.435 1.593 -11.121 1.00 89.31 205 GLN A O 1
ATOM 1563 N N . PHE A 1 206 ? 4.635 1.984 -12.416 1.00 91.75 206 PHE A N 1
ATOM 1564 C CA . PHE A 1 206 ? 4.074 3.081 -11.608 1.00 91.75 206 PHE A CA 1
ATOM 1565 C C . PHE A 1 206 ? 3.067 2.633 -10.546 1.00 91.75 206 PHE A C 1
ATOM 1567 O O . PHE A 1 206 ? 2.473 3.459 -9.861 1.00 91.75 206 PHE A O 1
ATOM 1574 N N . CYS A 1 207 ? 2.925 1.322 -10.365 1.00 94.62 207 CYS A N 1
ATOM 1575 C CA . CYS A 1 207 ? 2.006 0.733 -9.411 1.00 94.62 207 CYS A CA 1
ATOM 1576 C C . CYS A 1 207 ? 2.728 -0.175 -8.419 1.00 94.62 207 CYS A C 1
ATOM 1578 O O . CYS A 1 207 ? 3.678 -0.887 -8.765 1.00 94.62 207 CYS A O 1
ATOM 1580 N N . ALA A 1 208 ? 2.225 -0.188 -7.188 1.00 96.19 208 ALA A N 1
ATOM 1581 C CA . ALA A 1 208 ? 2.582 -1.174 -6.181 1.00 96.19 208 ALA A CA 1
ATOM 1582 C C . ALA A 1 208 ? 1.364 -1.516 -5.316 1.00 96.19 208 ALA A C 1
ATOM 1584 O O . ALA A 1 208 ? 0.546 -0.651 -5.022 1.00 96.19 208 ALA A O 1
ATOM 1585 N N . VAL A 1 209 ? 1.251 -2.775 -4.896 1.00 96.12 209 VAL A N 1
ATOM 1586 C CA . VAL A 1 209 ? 0.235 -3.233 -3.941 1.00 96.12 209 VAL A CA 1
ATOM 1587 C C . VAL A 1 209 ? 0.942 -4.059 -2.882 1.00 96.12 209 VAL A C 1
ATOM 1589 O O . VAL A 1 209 ? 1.709 -4.962 -3.214 1.00 96.12 209 VAL A O 1
ATOM 1592 N N . SER A 1 210 ? 0.691 -3.749 -1.615 1.00 96.81 210 SER A N 1
ATOM 1593 C CA . SER A 1 210 ? 1.233 -4.490 -0.484 1.00 96.81 210 SER A CA 1
ATOM 1594 C C . SER A 1 210 ? 0.126 -4.813 0.503 1.00 96.81 210 SER A C 1
ATOM 1596 O O . SER A 1 210 ? -0.626 -3.930 0.909 1.00 96.81 210 SER A O 1
ATOM 1598 N N . SER A 1 211 ? 0.067 -6.074 0.920 1.00 95.12 211 SER A N 1
ATOM 1599 C CA . SER A 1 211 ? -0.811 -6.538 1.989 1.00 95.12 211 SER A CA 1
ATOM 1600 C C . SER A 1 211 ? 0.037 -6.979 3.172 1.00 95.12 211 SER A C 1
ATOM 1602 O O . SER A 1 211 ? 1.057 -7.649 2.994 1.00 95.12 211 SER A O 1
ATOM 1604 N N . TYR A 1 212 ? -0.363 -6.578 4.370 1.00 96.06 212 TYR A N 1
ATOM 1605 C CA . TYR A 1 212 ? 0.273 -6.984 5.611 1.00 96.06 212 TYR A CA 1
ATOM 1606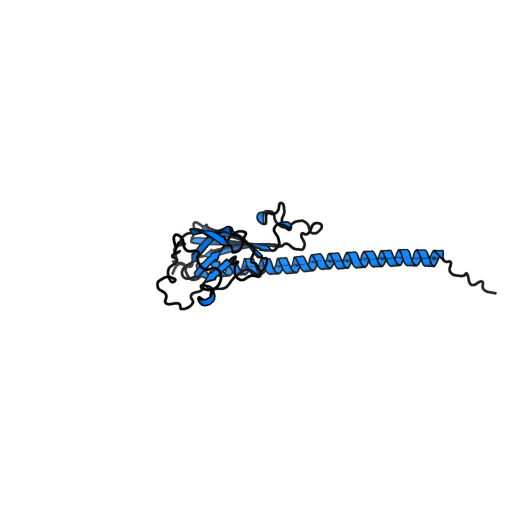 C C . TYR A 1 212 ? -0.806 -7.419 6.596 1.00 96.06 212 TYR A C 1
ATOM 1608 O O . TYR A 1 212 ? -1.869 -6.805 6.673 1.00 96.06 212 TYR A O 1
ATOM 1616 N N . SER A 1 213 ? -0.543 -8.505 7.317 1.00 94.00 213 SER A N 1
ATOM 1617 C CA . SER A 1 213 ? -1.468 -9.086 8.283 1.00 94.00 213 SER A CA 1
ATOM 1618 C C . SER A 1 213 ? -0.695 -9.503 9.518 1.00 94.00 213 SER A C 1
ATOM 1620 O O . SER A 1 213 ? 0.375 -10.099 9.403 1.00 94.00 213 SER A O 1
ATOM 1622 N N . THR A 1 214 ? -1.254 -9.225 10.687 1.00 93.00 214 THR A N 1
ATOM 1623 C CA . THR A 1 214 ? -0.721 -9.673 11.973 1.00 93.00 214 THR A CA 1
ATOM 1624 C C . THR A 1 214 ? -1.848 -10.193 12.853 1.00 93.00 214 THR A C 1
ATOM 1626 O O . THR A 1 214 ? -3.015 -9.866 12.636 1.00 93.00 214 THR A O 1
ATOM 1629 N N . VAL A 1 215 ? -1.496 -10.998 13.847 1.00 90.06 215 VAL A N 1
ATOM 1630 C CA . VAL A 1 215 ? -2.422 -11.480 14.871 1.00 90.06 215 VAL A CA 1
ATOM 1631 C C . VAL A 1 215 ? -1.922 -10.976 16.214 1.00 90.06 215 VAL A C 1
ATOM 1633 O O . VAL A 1 215 ? -0.758 -11.179 16.557 1.00 90.06 215 VAL A O 1
ATOM 1636 N N . VAL A 1 216 ? -2.791 -10.306 16.963 1.00 87.56 216 VAL A N 1
ATOM 1637 C CA . VAL A 1 216 ? -2.492 -9.787 18.298 1.00 87.56 216 VAL A CA 1
ATOM 1638 C C . VAL A 1 216 ? -3.361 -10.450 19.348 1.00 87.56 216 VAL A C 1
ATOM 1640 O O . VAL A 1 216 ? -4.549 -10.675 19.136 1.00 87.56 216 VAL A O 1
ATOM 1643 N N . ASP A 1 217 ? -2.761 -10.731 20.499 1.00 84.44 217 ASP A N 1
ATOM 1644 C CA . ASP A 1 217 ? -3.481 -11.153 21.693 1.00 84.44 217 ASP A CA 1
ATOM 1645 C C . ASP A 1 217 ? -3.881 -9.915 22.506 1.00 84.44 217 ASP A C 1
ATOM 1647 O O . ASP A 1 217 ? -3.030 -9.118 22.922 1.00 84.44 217 ASP A O 1
ATOM 1651 N N . ALA A 1 218 ? -5.185 -9.722 22.697 1.00 68.69 218 ALA A N 1
ATOM 1652 C CA . ALA A 1 218 ? -5.700 -8.644 23.526 1.00 68.69 218 ALA A CA 1
ATOM 1653 C C . ALA A 1 218 ? -5.460 -9.009 24.996 1.00 68.69 218 ALA A C 1
ATOM 1655 O O . ALA A 1 218 ? -6.228 -9.746 25.608 1.00 68.69 218 ALA A O 1
ATOM 1656 N N . ARG A 1 219 ? -4.373 -8.490 25.574 1.00 62.38 219 ARG A N 1
ATOM 1657 C CA . ARG A 1 219 ? -3.932 -8.857 26.924 1.00 62.38 219 ARG A CA 1
ATOM 1658 C C . ARG A 1 219 ? -4.957 -8.448 27.986 1.00 62.38 219 ARG A C 1
ATOM 1660 O O . ARG A 1 219 ? -4.946 -7.300 28.422 1.00 62.38 219 ARG A O 1
ATOM 1667 N N . LEU A 1 220 ? -5.826 -9.368 28.406 1.00 55.03 220 LEU A N 1
ATOM 1668 C CA . LEU A 1 220 ? -6.789 -9.155 29.494 1.00 55.03 220 LEU A CA 1
ATOM 1669 C C . LEU A 1 220 ? -6.057 -8.613 30.732 1.00 55.03 220 LEU A C 1
ATOM 1671 O O . LEU A 1 220 ? -5.034 -9.167 31.143 1.00 55.03 220 LEU A O 1
ATOM 1675 N N . ARG A 1 221 ? -6.556 -7.508 31.286 1.00 51.72 221 ARG A N 1
ATOM 1676 C CA . ARG A 1 221 ? -6.072 -6.938 32.543 1.00 51.72 221 ARG A CA 1
ATOM 1677 C C . ARG A 1 221 ? -7.136 -7.077 33.614 1.00 51.72 221 ARG A C 1
ATOM 1679 O O . ARG A 1 221 ? -8.321 -6.900 33.260 1.00 51.72 221 ARG A O 1
#